Protein AF-A0A7S0VQS4-F1 (afdb_monomer_lite)

Radius of gyration: 48.94 Å; chains: 1; bounding box: 102×53×139 Å

Organism: NCBI:txid51329

Structure (mmCIF, N/CA/C/O backbone):
data_AF-A0A7S0VQS4-F1
#
_entry.id   AF-A0A7S0VQS4-F1
#
loop_
_atom_site.group_PDB
_atom_site.id
_atom_site.type_symbol
_atom_site.label_atom_id
_atom_site.label_alt_id
_atom_site.label_comp_id
_atom_site.label_asym_id
_atom_site.label_entity_id
_atom_site.label_seq_id
_atom_site.pdbx_PDB_ins_code
_atom_site.Cartn_x
_atom_site.Cartn_y
_atom_site.Cartn_z
_atom_site.occupancy
_atom_site.B_iso_or_equiv
_atom_site.auth_seq_id
_atom_site.auth_comp_id
_atom_site.auth_asym_id
_atom_site.auth_atom_id
_atom_site.pdbx_PDB_model_num
ATOM 1 N N . ASN A 1 1 ? -24.435 18.574 -26.716 1.00 46.47 1 ASN A N 1
ATOM 2 C CA . ASN A 1 1 ? -23.566 19.610 -27.320 1.00 46.47 1 ASN A CA 1
ATOM 3 C C . ASN A 1 1 ? -22.459 18.895 -28.082 1.00 46.47 1 ASN A C 1
ATOM 5 O O . ASN A 1 1 ? -21.472 18.544 -27.463 1.00 46.47 1 ASN A O 1
ATOM 9 N N . ASN A 1 2 ? -22.667 18.355 -29.286 1.00 34.28 2 ASN A N 1
ATOM 10 C CA . ASN A 1 2 ? -22.982 18.979 -30.584 1.00 34.28 2 ASN A CA 1
ATOM 11 C C . ASN A 1 2 ? -22.012 20.095 -31.019 1.00 34.28 2 ASN A C 1
ATOM 13 O O . ASN A 1 2 ? -22.132 21.202 -30.506 1.00 34.28 2 ASN A O 1
ATOM 17 N N . ASN A 1 3 ? -21.202 19.752 -32.042 1.00 38.78 3 ASN A N 1
ATOM 18 C CA . ASN A 1 3 ? -20.800 20.544 -33.226 1.00 38.78 3 ASN A CA 1
ATOM 19 C C . ASN A 1 3 ? -19.882 21.772 -33.009 1.00 38.78 3 ASN A C 1
ATOM 21 O O . ASN A 1 3 ? -19.999 22.461 -32.012 1.00 38.78 3 ASN A O 1
ATOM 25 N N . ASN A 1 4 ? -18.976 22.184 -33.906 1.00 39.62 4 ASN A N 1
ATOM 26 C CA . ASN A 1 4 ? -18.495 21.700 -35.204 1.00 39.62 4 ASN A CA 1
ATOM 27 C C . ASN A 1 4 ? -17.203 22.472 -35.559 1.00 39.62 4 ASN A C 1
ATOM 29 O O . ASN A 1 4 ? -17.074 23.636 -35.195 1.00 39.62 4 ASN A O 1
ATOM 33 N N . ILE A 1 5 ? -16.321 21.810 -36.311 1.00 43.97 5 ILE A N 1
ATOM 34 C CA . ILE A 1 5 ? -15.554 22.251 -37.499 1.00 43.97 5 ILE A CA 1
ATOM 35 C C . ILE A 1 5 ? -15.348 23.761 -37.745 1.00 43.97 5 ILE A C 1
ATOM 37 O O . ILE A 1 5 ? -16.315 24.487 -37.948 1.00 43.97 5 ILE A O 1
ATOM 41 N N . SER A 1 6 ? -14.085 24.129 -38.013 1.00 35.66 6 SER A N 1
ATOM 42 C CA . SER A 1 6 ? -13.733 25.054 -39.105 1.00 35.66 6 SER A CA 1
ATOM 43 C C . SER A 1 6 ? -12.455 24.599 -39.812 1.00 35.66 6 SER A C 1
ATOM 45 O O . SER A 1 6 ? -11.361 24.629 -39.255 1.00 35.66 6 SER A O 1
ATOM 47 N N . ASN A 1 7 ? -12.651 24.164 -41.054 1.00 38.56 7 ASN A N 1
ATOM 48 C CA . ASN A 1 7 ? -11.664 23.873 -42.082 1.00 38.56 7 ASN A CA 1
ATOM 49 C C . ASN A 1 7 ? -11.603 25.086 -43.030 1.00 38.56 7 ASN A C 1
ATOM 51 O O . ASN A 1 7 ? -12.647 25.560 -43.473 1.00 38.56 7 ASN A O 1
ATOM 55 N N . SER A 1 8 ? -10.406 25.551 -43.371 1.00 41.50 8 SER A N 1
ATOM 56 C CA . SER A 1 8 ? -10.118 26.413 -44.528 1.00 41.50 8 SER A CA 1
ATOM 57 C C . SER A 1 8 ? -8.653 26.143 -44.890 1.00 41.50 8 SER A C 1
ATOM 59 O O . SER A 1 8 ? -7.779 26.375 -44.064 1.00 41.50 8 SER A O 1
ATOM 61 N N . GLY A 1 9 ? -8.290 25.544 -46.022 1.00 36.66 9 GLY A N 1
ATOM 62 C CA . GLY A 1 9 ? -8.780 25.828 -47.365 1.00 36.66 9 GLY A CA 1
ATOM 63 C C . GLY A 1 9 ? -7.881 26.900 -47.982 1.00 36.66 9 GLY A C 1
ATOM 64 O O . GLY A 1 9 ? -8.143 28.082 -47.810 1.00 36.66 9 GLY A O 1
ATOM 65 N N . GLY A 1 10 ? -6.814 26.485 -48.672 1.00 33.84 10 GLY A N 1
ATOM 66 C CA . GLY A 1 10 ? -5.884 27.384 -49.357 1.00 33.84 10 GLY A CA 1
ATOM 67 C C . GLY A 1 10 ? -5.046 26.645 -50.398 1.00 33.84 10 GLY A C 1
ATOM 68 O O . GLY A 1 10 ? -4.011 26.072 -50.083 1.00 33.84 10 GLY A O 1
ATOM 69 N N . HIS A 1 11 ? -5.552 26.619 -51.630 1.00 39.06 11 HIS A N 1
ATOM 70 C CA . HIS A 1 11 ? -4.859 26.198 -52.848 1.00 39.06 11 HIS A CA 1
ATOM 71 C C . HIS A 1 11 ? -3.725 27.158 -53.237 1.00 39.06 11 HIS A C 1
ATOM 73 O O . HIS A 1 11 ? -3.855 28.367 -53.062 1.00 39.06 11 HIS A O 1
ATOM 79 N N . GLY A 1 12 ? -2.728 26.619 -53.947 1.00 32.47 12 GLY A N 1
ATOM 80 C CA . GLY A 1 12 ? -2.042 27.335 -55.027 1.00 32.47 12 GLY A CA 1
ATOM 81 C C . GLY A 1 12 ? -0.523 27.409 -54.890 1.00 32.47 12 GLY A C 1
ATOM 82 O O . GLY A 1 12 ? -0.017 27.982 -53.935 1.00 32.47 12 GLY A O 1
ATOM 83 N N . GLY A 1 13 ? 0.203 26.894 -55.887 1.00 33.53 13 GLY A N 1
ATOM 84 C CA . GLY A 1 13 ? 1.608 27.263 -56.085 1.00 33.53 13 GLY A CA 1
ATOM 85 C C . GLY A 1 13 ? 2.477 26.189 -56.723 1.00 33.53 13 GLY A C 1
ATOM 86 O O . GLY A 1 13 ? 3.286 25.562 -56.053 1.00 33.53 13 GLY A O 1
ATOM 87 N N . ILE A 1 14 ? 2.317 25.995 -58.028 1.00 40.41 14 ILE A N 1
ATOM 88 C CA . ILE A 1 14 ? 3.245 25.257 -58.889 1.00 40.41 14 ILE A CA 1
ATOM 89 C C . ILE A 1 14 ? 4.441 26.178 -59.198 1.00 40.41 14 ILE A C 1
ATOM 91 O O . ILE A 1 14 ? 4.238 27.367 -59.424 1.00 40.41 14 ILE A O 1
ATOM 95 N N . SER A 1 15 ? 5.629 25.580 -59.352 1.00 37.84 15 SER A N 1
ATOM 96 C CA . SER A 1 15 ? 6.790 26.089 -60.108 1.00 37.84 15 SER A CA 1
ATOM 97 C C . SER A 1 15 ? 7.685 27.137 -59.434 1.00 37.84 15 SER A C 1
ATOM 99 O O . SER A 1 15 ? 7.273 28.258 -59.174 1.00 37.84 15 SER A O 1
ATOM 101 N N . SER A 1 16 ? 8.976 26.820 -59.291 1.00 39.34 16 SER A N 1
ATOM 102 C CA . SER A 1 16 ? 9.981 27.344 -60.231 1.00 39.34 16 SER A CA 1
ATOM 103 C C . SER A 1 16 ? 11.380 26.828 -59.891 1.00 39.34 16 SER A C 1
ATOM 105 O O . SER A 1 16 ? 11.783 26.796 -58.729 1.00 39.34 16 SER A O 1
ATOM 107 N N . ASN A 1 17 ? 12.113 26.450 -60.937 1.00 49.38 17 ASN A N 1
ATOM 108 C CA . ASN A 1 17 ? 13.558 26.259 -60.954 1.00 49.38 17 ASN A CA 1
ATOM 109 C C . ASN A 1 17 ? 14.281 27.400 -60.220 1.00 49.38 17 ASN A C 1
ATOM 111 O O . ASN A 1 17 ? 14.268 28.538 -60.682 1.00 49.38 17 ASN A O 1
ATOM 115 N N . GLY A 1 18 ? 14.955 27.078 -59.119 1.00 37.78 18 GLY A N 1
ATOM 116 C CA . GLY A 1 18 ? 15.850 27.988 -58.412 1.00 37.78 18 GLY A CA 1
ATOM 117 C C . GLY A 1 18 ? 17.233 27.368 -58.325 1.00 37.78 18 GLY A C 1
ATOM 118 O O . GLY A 1 18 ? 17.538 26.668 -57.363 1.00 37.78 18 GLY A O 1
ATOM 119 N N . GLY A 1 19 ? 18.052 27.592 -59.354 1.00 38.41 19 GLY A N 1
ATOM 120 C CA . GLY A 1 19 ? 19.472 27.267 -59.324 1.00 38.41 19 GLY A CA 1
ATOM 121 C C . GLY A 1 19 ? 20.126 27.933 -58.116 1.00 38.41 19 GLY A C 1
ATOM 122 O O . GLY A 1 19 ? 20.061 29.150 -57.952 1.00 38.41 19 GLY A O 1
ATOM 123 N N . ILE A 1 20 ? 20.741 27.129 -57.254 1.00 37.38 20 ILE A N 1
ATOM 124 C CA . ILE A 1 20 ? 21.546 27.638 -56.150 1.00 37.38 20 ILE A CA 1
ATOM 125 C C . ILE A 1 20 ? 22.836 28.188 -56.763 1.00 37.38 20 ILE A C 1
ATOM 127 O O . ILE A 1 20 ? 23.769 27.445 -57.068 1.00 37.38 20 ILE A O 1
ATOM 131 N N . SER A 1 21 ? 22.875 29.505 -56.967 1.00 40.47 21 SER A N 1
ATOM 132 C CA . SER A 1 21 ? 24.103 30.249 -57.240 1.00 40.47 21 SER A CA 1
ATOM 133 C C . SER A 1 21 ? 25.035 30.119 -56.040 1.00 40.47 21 SER A C 1
ATOM 135 O O . SER A 1 21 ? 24.820 30.732 -54.993 1.00 40.47 21 SER A O 1
ATOM 137 N N . ILE A 1 22 ? 26.089 29.319 -56.189 1.00 39.59 22 ILE A N 1
ATOM 138 C CA . ILE A 1 22 ? 27.195 29.270 -55.234 1.00 39.59 22 ILE A CA 1
ATOM 139 C C . ILE A 1 22 ? 27.971 30.584 -55.368 1.00 39.59 22 ILE A C 1
ATOM 141 O O . ILE A 1 22 ? 28.845 30.734 -56.221 1.00 39.59 22 ILE A O 1
ATOM 145 N N . VAL A 1 23 ? 27.643 31.548 -54.511 1.00 37.00 23 VAL A N 1
ATOM 146 C CA . VAL A 1 23 ? 28.462 32.738 -54.272 1.00 37.00 23 VAL A CA 1
ATOM 147 C C . VAL A 1 23 ? 29.719 32.285 -53.526 1.00 37.00 23 VAL A C 1
ATOM 149 O O . VAL A 1 23 ? 29.705 32.126 -52.306 1.00 37.00 23 VAL A O 1
ATOM 152 N N . ARG A 1 24 ? 30.821 32.057 -54.250 1.00 41.78 24 ARG A N 1
ATOM 153 C CA . ARG A 1 24 ? 32.150 31.943 -53.634 1.00 41.78 24 ARG A CA 1
ATOM 154 C C . ARG A 1 24 ? 32.607 33.340 -53.222 1.00 41.78 24 ARG A C 1
ATOM 156 O O . ARG A 1 24 ? 32.943 34.156 -54.075 1.00 41.78 24 ARG A O 1
ATOM 163 N N . ARG A 1 25 ? 32.613 33.619 -51.918 1.00 37.00 25 ARG A N 1
ATOM 164 C CA . ARG A 1 25 ? 33.334 34.767 -51.352 1.00 37.00 25 ARG A CA 1
ATOM 165 C C . ARG A 1 25 ? 34.778 34.343 -51.101 1.00 37.00 25 ARG A C 1
ATOM 167 O O . ARG A 1 25 ? 35.001 33.449 -50.293 1.00 37.00 25 ARG A O 1
ATOM 174 N N . ASN A 1 26 ? 35.729 34.998 -51.761 1.00 41.66 26 ASN A N 1
ATOM 175 C CA . ASN A 1 26 ? 37.139 34.968 -51.377 1.00 41.66 26 ASN A CA 1
ATOM 176 C C . ASN A 1 26 ? 37.489 36.286 -50.671 1.00 41.66 26 ASN A C 1
ATOM 178 O O . ASN A 1 26 ? 37.067 37.360 -51.096 1.00 41.66 26 ASN A O 1
ATOM 182 N N . ASN A 1 27 ? 38.246 36.175 -49.578 1.00 47.50 27 ASN A N 1
ATOM 183 C CA . ASN A 1 27 ? 38.608 37.245 -48.643 1.00 47.50 27 ASN A CA 1
ATOM 184 C C . ASN A 1 27 ? 39.701 38.184 -49.179 1.00 47.50 27 ASN A C 1
ATOM 186 O O . ASN A 1 27 ? 40.736 38.318 -48.545 1.00 47.50 27 ASN A O 1
ATOM 190 N N . ASN A 1 28 ? 39.491 38.822 -50.327 1.00 46.38 28 ASN A N 1
ATOM 191 C CA . ASN A 1 28 ? 40.225 40.027 -50.718 1.00 46.38 28 ASN A CA 1
ATOM 192 C C . ASN A 1 28 ? 39.347 40.792 -51.708 1.00 46.38 28 ASN A C 1
ATOM 194 O O . ASN A 1 28 ? 39.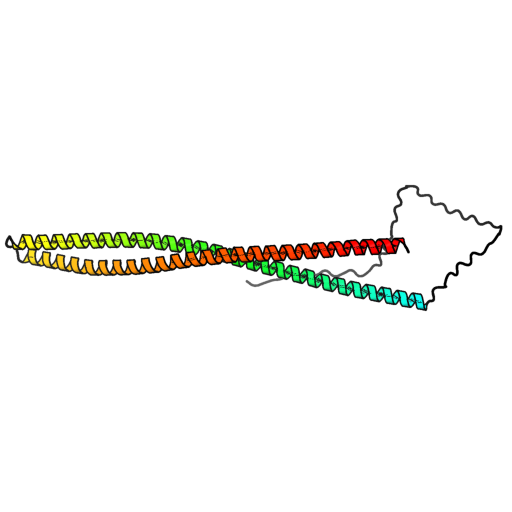156 40.365 -52.845 1.00 46.38 28 ASN A O 1
ATOM 198 N N . GLY A 1 29 ? 38.731 41.869 -51.224 1.00 49.75 29 GLY A N 1
ATOM 199 C CA . GLY A 1 29 ? 37.890 42.736 -52.031 1.00 49.75 29 GLY A CA 1
ATOM 200 C C . GLY A 1 29 ? 38.722 43.459 -53.078 1.00 49.75 29 GLY A C 1
ATOM 201 O O . GLY A 1 29 ? 39.445 44.379 -52.735 1.00 49.75 29 GLY A O 1
ATOM 202 N N . ASP A 1 30 ? 38.580 43.037 -54.330 1.00 39.28 30 ASP A N 1
ATOM 203 C CA . ASP A 1 30 ? 38.737 43.883 -55.508 1.00 39.28 30 ASP A CA 1
ATOM 204 C C . ASP A 1 30 ? 37.950 43.261 -56.665 1.00 39.28 30 ASP A C 1
ATOM 206 O O . ASP A 1 30 ? 38.204 42.139 -57.107 1.00 39.28 30 ASP A O 1
ATOM 210 N N . ILE A 1 31 ? 36.941 43.994 -57.139 1.00 47.16 31 ILE A N 1
ATOM 211 C CA . ILE A 1 31 ? 36.198 43.669 -58.355 1.00 47.16 31 ILE A CA 1
ATOM 212 C C . ILE A 1 31 ? 36.980 44.296 -59.504 1.00 47.16 31 ILE A C 1
ATOM 214 O O . ILE A 1 31 ? 36.864 45.494 -59.752 1.00 47.16 31 ILE A O 1
ATOM 218 N N . THR A 1 32 ? 37.761 43.494 -60.225 1.00 41.16 32 THR A N 1
ATOM 219 C CA . THR A 1 32 ? 38.315 43.909 -61.517 1.00 41.16 32 THR A CA 1
ATOM 220 C C . THR A 1 32 ? 37.704 43.070 -62.629 1.00 41.16 32 THR A C 1
ATOM 222 O O . THR A 1 32 ? 37.975 41.887 -62.817 1.00 41.16 32 THR A O 1
ATOM 225 N N . ASN A 1 33 ? 36.804 43.723 -63.358 1.00 46.59 33 ASN A N 1
ATOM 226 C CA . ASN A 1 33 ? 36.246 43.263 -64.615 1.00 46.59 33 ASN A CA 1
ATOM 227 C C . ASN A 1 33 ? 37.305 43.520 -65.701 1.00 46.59 33 ASN A C 1
ATOM 229 O O . ASN A 1 33 ? 37.381 44.613 -66.256 1.00 46.59 33 ASN A O 1
ATOM 233 N N . GLY A 1 34 ? 38.192 42.549 -65.916 1.00 36.97 34 GLY A N 1
ATOM 234 C CA . GLY A 1 34 ? 39.319 42.645 -66.844 1.00 36.97 34 GLY A CA 1
ATOM 235 C C . GLY A 1 34 ? 39.191 41.645 -67.985 1.00 36.97 34 GLY A C 1
ATOM 236 O O . GLY A 1 34 ? 39.792 40.577 -67.949 1.00 36.97 34 GLY A O 1
ATOM 237 N N . ASN A 1 35 ? 38.410 41.999 -69.004 1.00 47.94 35 ASN A N 1
ATOM 238 C CA . ASN A 1 35 ? 38.429 41.331 -70.300 1.00 47.94 35 ASN A CA 1
ATOM 239 C C . ASN A 1 35 ? 39.739 41.700 -71.020 1.00 47.94 35 ASN A C 1
ATOM 241 O O . ASN A 1 35 ? 39.836 42.773 -71.611 1.00 47.94 35 ASN A O 1
ATOM 245 N N . ALA A 1 36 ? 40.753 40.837 -70.942 1.00 42.25 36 ALA A N 1
ATOM 246 C CA . ALA A 1 36 ? 41.995 40.970 -71.699 1.00 42.25 36 ALA A CA 1
ATOM 247 C C . ALA A 1 36 ? 42.245 39.691 -72.504 1.00 42.25 36 ALA A C 1
ATOM 249 O O . ALA A 1 36 ? 42.865 38.731 -72.054 1.00 42.25 36 ALA A O 1
ATOM 250 N N . ASN A 1 37 ? 41.716 39.710 -73.724 1.00 47.72 37 ASN A N 1
ATOM 251 C CA . ASN A 1 37 ? 42.095 38.833 -74.816 1.00 47.72 37 ASN A CA 1
ATOM 252 C C . ASN A 1 37 ? 43.509 39.224 -75.282 1.00 47.72 37 ASN A C 1
ATOM 254 O O . ASN A 1 37 ? 43.688 40.292 -75.865 1.00 47.72 37 ASN A O 1
ATOM 258 N N . ALA A 1 38 ? 44.506 38.379 -75.017 1.00 39.88 38 ALA A N 1
ATOM 259 C CA . ALA A 1 38 ? 45.857 38.519 -75.551 1.00 39.88 38 ALA A CA 1
ATOM 260 C C . ALA A 1 38 ? 46.318 37.172 -76.120 1.00 39.88 38 ALA A C 1
ATOM 262 O O . ALA A 1 38 ? 46.828 36.296 -75.427 1.00 39.88 38 ALA A O 1
ATOM 263 N N . ASN A 1 39 ? 46.087 37.032 -77.419 1.00 46.78 39 ASN A N 1
ATOM 264 C CA . ASN A 1 39 ? 46.635 36.009 -78.290 1.00 46.78 39 ASN A CA 1
ATOM 265 C C . ASN A 1 39 ? 48.000 36.494 -78.818 1.00 46.78 39 ASN A C 1
ATOM 267 O O . ASN A 1 39 ? 48.013 37.510 -79.510 1.00 46.78 39 ASN A O 1
ATOM 271 N N . ASN A 1 40 ? 49.115 35.804 -78.520 1.00 42.69 40 ASN A N 1
ATOM 272 C CA . ASN A 1 40 ? 50.145 35.474 -79.526 1.00 42.69 40 ASN A CA 1
ATOM 273 C C . ASN A 1 40 ? 51.309 34.591 -79.006 1.00 42.69 40 ASN A C 1
ATOM 275 O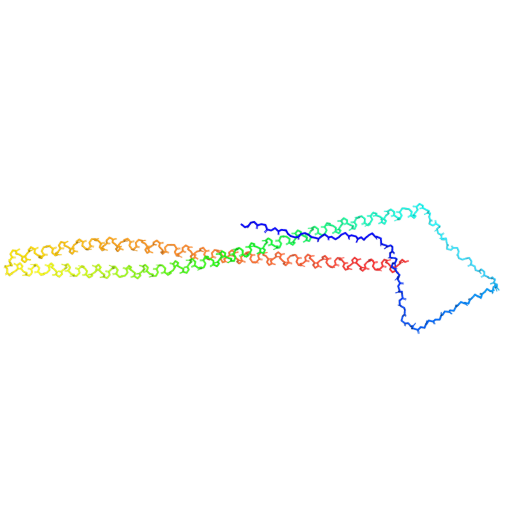 O . ASN A 1 40 ? 52.136 35.029 -78.215 1.00 42.69 40 ASN A O 1
ATOM 279 N N . ASN A 1 41 ? 51.362 33.379 -79.568 1.00 38.59 41 ASN A N 1
ATOM 280 C CA . ASN A 1 41 ? 52.474 32.694 -80.254 1.00 38.59 41 ASN A CA 1
ATOM 281 C C . ASN A 1 41 ? 53.880 32.443 -79.641 1.00 38.59 41 ASN A C 1
ATOM 283 O O . ASN A 1 41 ? 54.679 33.350 -79.447 1.00 38.59 41 ASN A O 1
ATOM 287 N N . ASN A 1 42 ? 54.202 31.134 -79.654 1.00 44.50 42 ASN A N 1
ATOM 288 C CA . ASN A 1 42 ? 55.416 30.440 -80.138 1.00 44.50 42 ASN A CA 1
ATOM 289 C C . ASN A 1 42 ? 56.780 30.613 -79.438 1.00 44.50 42 ASN A C 1
ATOM 291 O O . ASN A 1 42 ? 57.479 31.591 -79.674 1.00 44.50 42 ASN A O 1
ATOM 295 N N . ASN A 1 43 ? 57.273 29.533 -78.805 1.00 38.12 43 ASN A N 1
ATOM 296 C CA . ASN A 1 43 ? 58.303 28.656 -79.407 1.00 38.12 43 ASN A CA 1
ATOM 297 C C . ASN A 1 43 ? 58.413 27.299 -78.647 1.00 38.12 43 ASN A C 1
ATOM 299 O O . ASN A 1 43 ? 58.141 27.271 -77.446 1.00 38.12 43 ASN A O 1
ATOM 303 N N . PRO A 1 44 ? 58.798 26.184 -79.308 1.00 50.47 44 PRO A N 1
ATOM 304 C CA . PRO A 1 44 ? 58.707 24.821 -78.799 1.00 50.47 44 PRO A CA 1
ATOM 305 C C . PRO A 1 44 ? 60.054 24.277 -78.305 1.00 50.47 44 PRO A C 1
ATOM 307 O O . PRO A 1 44 ? 61.061 24.412 -78.990 1.00 50.47 44 PRO A O 1
ATOM 310 N N . THR A 1 45 ? 60.045 23.534 -77.199 1.00 39.88 45 THR A N 1
ATOM 311 C CA . THR A 1 45 ? 61.003 22.447 -76.941 1.00 39.88 45 THR A CA 1
ATOM 312 C C . THR A 1 45 ? 60.404 21.438 -75.958 1.00 39.88 45 THR A C 1
ATOM 314 O O . THR A 1 45 ? 60.052 21.739 -74.823 1.00 39.88 45 THR A O 1
ATOM 317 N N . ASN A 1 46 ? 60.269 20.220 -76.474 1.00 42.09 46 ASN A N 1
ATOM 318 C CA . ASN A 1 46 ? 59.911 18.949 -75.837 1.00 42.09 46 ASN A CA 1
ATOM 319 C C . ASN A 1 46 ? 60.892 18.607 -74.671 1.00 42.09 46 ASN A C 1
ATOM 321 O O . ASN A 1 46 ? 62.020 19.102 -74.713 1.00 42.09 46 ASN A O 1
ATOM 325 N N . PRO A 1 47 ? 60.553 17.750 -73.677 1.00 44.53 47 PRO A N 1
ATOM 326 C CA . PRO A 1 47 ? 60.250 16.344 -73.946 1.00 44.53 47 PRO A CA 1
ATOM 327 C C . PRO A 1 47 ? 59.034 15.784 -73.187 1.00 44.53 47 PRO A C 1
ATOM 329 O O . PRO A 1 47 ? 58.941 15.841 -71.965 1.00 44.53 47 PRO A O 1
ATOM 332 N N . THR A 1 48 ? 58.130 15.165 -73.944 1.00 44.28 48 THR A N 1
ATOM 333 C CA . THR A 1 48 ? 57.585 13.819 -73.711 1.00 44.28 48 THR A CA 1
ATOM 334 C C . THR A 1 48 ? 57.948 13.190 -72.360 1.00 44.28 48 THR A C 1
ATOM 336 O O . THR A 1 48 ? 58.858 12.367 -72.272 1.00 44.28 48 THR A O 1
ATOM 339 N N . SER A 1 49 ? 57.167 13.492 -71.325 1.00 42.44 49 SER A N 1
ATOM 340 C CA . SER A 1 49 ? 56.789 12.479 -70.346 1.00 42.44 49 SER A CA 1
ATOM 341 C C . SER A 1 49 ? 55.418 11.966 -70.773 1.00 42.44 49 SER A C 1
ATOM 343 O O . SER A 1 49 ? 54.377 12.589 -70.566 1.00 42.44 49 SER A O 1
ATOM 345 N N . SER A 1 50 ? 55.414 10.836 -71.477 1.00 42.59 50 SER A N 1
ATOM 346 C CA . SER A 1 50 ? 54.200 10.069 -71.723 1.00 42.59 50 SER A CA 1
ATOM 347 C C . SER A 1 50 ? 53.730 9.496 -70.387 1.00 42.59 50 SER A C 1
ATOM 349 O O . SER A 1 50 ? 53.949 8.328 -70.075 1.00 42.59 50 SER A O 1
ATOM 351 N N . VAL A 1 51 ? 53.100 10.336 -69.568 1.00 42.78 51 VAL A N 1
ATOM 352 C CA . VAL A 1 51 ? 52.138 9.850 -68.590 1.00 42.78 51 VAL A CA 1
ATOM 353 C C . VAL A 1 51 ? 51.012 9.290 -69.438 1.00 42.78 51 VAL A C 1
ATOM 355 O O . VAL A 1 51 ? 50.256 10.051 -70.045 1.00 42.78 51 VAL A O 1
ATOM 358 N N . SER A 1 52 ? 50.959 7.966 -69.555 1.00 41.59 52 SER A N 1
ATOM 359 C CA . SER A 1 52 ? 49.815 7.249 -70.102 1.00 41.59 52 SER A CA 1
ATOM 360 C C . SER A 1 52 ? 48.578 7.674 -69.314 1.00 41.59 52 SER A C 1
ATOM 362 O O . SER A 1 52 ? 48.252 7.093 -68.283 1.00 41.59 52 SER A O 1
ATOM 364 N N . ARG A 1 53 ? 47.904 8.738 -69.757 1.00 47.44 53 ARG A N 1
ATOM 365 C CA . ARG A 1 53 ? 46.554 9.057 -69.311 1.00 47.44 53 ARG A CA 1
ATOM 366 C C . ARG A 1 53 ? 45.688 7.959 -69.904 1.00 47.44 53 ARG A C 1
ATOM 368 O O . ARG A 1 53 ? 45.311 8.055 -71.069 1.00 47.44 53 ARG A O 1
ATOM 375 N N . SER A 1 54 ? 45.461 6.891 -69.137 1.00 55.84 54 SER A N 1
ATOM 376 C CA . SER A 1 54 ? 44.432 5.904 -69.459 1.00 55.84 54 SER A CA 1
ATOM 377 C C . SER A 1 54 ? 43.166 6.677 -69.795 1.00 55.84 54 SER A C 1
ATOM 379 O O . SER A 1 54 ? 42.638 7.404 -68.952 1.00 55.84 54 SER A O 1
ATOM 381 N N . ALA A 1 55 ? 42.739 6.597 -71.052 1.00 61.94 55 ALA A N 1
ATOM 382 C CA . ALA A 1 55 ? 41.474 7.161 -71.472 1.00 61.94 55 ALA A CA 1
ATOM 383 C C . ALA A 1 55 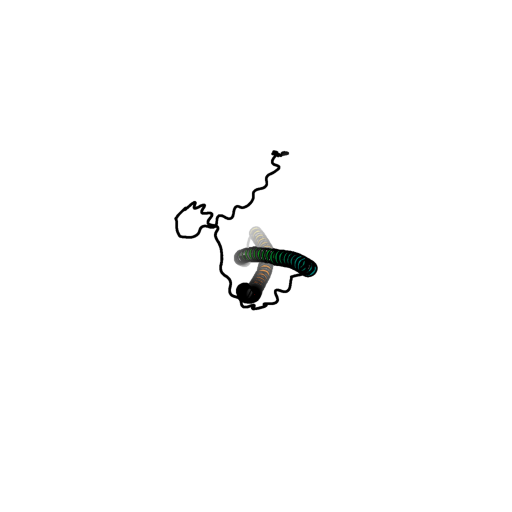? 40.390 6.373 -70.738 1.00 61.94 55 ALA A C 1
ATOM 385 O O . ALA A 1 55 ? 40.156 5.212 -71.066 1.00 61.94 55 ALA A O 1
ATOM 386 N N . VAL A 1 56 ? 39.794 6.988 -69.713 1.00 61.47 56 VAL A N 1
ATOM 387 C CA . VAL A 1 56 ? 38.680 6.392 -68.976 1.00 61.47 56 VAL A CA 1
ATOM 388 C C . VAL A 1 56 ? 37.595 6.063 -69.990 1.00 61.47 56 VAL A C 1
ATOM 390 O O . VAL A 1 56 ? 37.118 6.938 -70.719 1.00 61.47 56 VAL A O 1
ATOM 393 N N . THR A 1 57 ? 37.250 4.789 -70.088 1.00 79.56 57 THR A N 1
ATOM 394 C CA . THR A 1 57 ? 36.266 4.333 -71.065 1.00 79.56 57 THR A CA 1
ATOM 395 C C . THR A 1 57 ? 34.863 4.730 -70.607 1.00 79.56 57 THR A C 1
ATOM 397 O O . THR A 1 57 ? 34.575 4.836 -69.415 1.00 79.56 57 THR A O 1
ATOM 400 N N . VAL A 1 58 ? 33.937 4.920 -71.550 1.00 80.12 58 VAL A N 1
ATOM 401 C CA . VAL A 1 58 ? 32.517 5.169 -71.224 1.00 80.12 58 VAL A CA 1
ATOM 402 C C . VAL A 1 58 ? 31.944 4.038 -70.353 1.00 80.12 58 VAL A C 1
ATOM 404 O O . VAL A 1 58 ? 31.099 4.282 -69.496 1.00 80.12 58 VAL A O 1
ATOM 407 N N . ALA A 1 59 ? 32.450 2.811 -70.515 1.00 78.50 59 ALA A N 1
ATOM 408 C CA . ALA A 1 59 ? 32.096 1.671 -69.676 1.00 78.50 59 ALA A CA 1
ATOM 409 C C . ALA A 1 59 ? 32.547 1.843 -68.212 1.00 78.50 59 ALA A C 1
ATOM 411 O O . ALA A 1 59 ? 31.767 1.565 -67.305 1.00 78.50 59 ALA A O 1
ATOM 412 N N . GLU A 1 60 ? 33.758 2.354 -67.969 1.00 81.06 60 GLU A N 1
ATOM 413 C CA . GLU A 1 60 ? 34.256 2.653 -66.616 1.00 81.06 60 GLU A CA 1
ATOM 414 C C . GLU A 1 60 ? 33.461 3.787 -65.953 1.00 81.06 60 GLU A C 1
ATOM 416 O O . GLU A 1 60 ? 33.116 3.685 -64.777 1.00 81.06 60 GLU A O 1
ATOM 421 N N . LEU A 1 61 ? 33.091 4.832 -66.706 1.00 78.75 61 LEU A N 1
ATOM 422 C CA . LEU A 1 61 ? 32.225 5.906 -66.200 1.00 78.75 61 LEU A CA 1
ATOM 423 C C . LEU A 1 61 ? 30.827 5.396 -65.824 1.00 78.75 61 LEU A C 1
ATOM 425 O O . LEU A 1 61 ? 30.307 5.765 -64.770 1.00 78.75 61 LEU A O 1
ATOM 429 N N . ASN A 1 62 ? 30.237 4.521 -66.640 1.00 84.56 62 ASN A N 1
ATOM 430 C CA . ASN A 1 62 ? 28.936 3.918 -66.344 1.00 84.56 62 ASN A CA 1
ATOM 431 C C . ASN A 1 62 ? 29.003 2.996 -65.114 1.00 84.56 62 ASN A C 1
ATOM 433 O O . ASN A 1 62 ? 28.139 3.084 -64.244 1.00 84.56 62 ASN A O 1
ATOM 437 N N . ALA A 1 63 ? 30.056 2.182 -64.985 1.00 84.81 63 ALA A N 1
ATOM 438 C CA . ALA A 1 63 ? 30.260 1.323 -63.818 1.00 84.81 63 ALA A CA 1
ATOM 439 C C . ALA A 1 63 ? 30.447 2.133 -62.520 1.00 84.81 63 ALA A C 1
ATOM 441 O O . ALA A 1 63 ? 29.885 1.788 -61.479 1.00 84.81 63 ALA A O 1
ATOM 442 N N . LEU A 1 64 ? 31.185 3.248 -62.579 1.00 82.38 64 LEU A N 1
ATOM 443 C CA . LEU A 1 64 ? 31.331 4.172 -61.451 1.00 82.38 64 LEU A CA 1
ATOM 444 C C . LEU A 1 64 ? 30.004 4.854 -61.096 1.00 82.38 64 LEU A C 1
ATOM 446 O O . LEU A 1 64 ? 29.678 4.985 -59.916 1.00 82.38 64 LEU A O 1
ATOM 450 N N . GLN A 1 65 ? 29.209 5.248 -62.092 1.00 88.12 65 GLN A N 1
ATOM 451 C CA . GLN A 1 65 ? 27.892 5.843 -61.865 1.00 88.12 65 GLN A CA 1
ATOM 452 C C . GLN A 1 65 ? 26.918 4.851 -61.210 1.00 88.12 65 GLN A C 1
ATOM 454 O O . GLN A 1 65 ? 26.179 5.228 -60.296 1.00 88.12 65 GLN A O 1
ATOM 459 N N . GLU A 1 66 ? 26.941 3.581 -61.621 1.00 90.19 66 GLU A N 1
ATOM 460 C CA . GLU A 1 66 ? 26.179 2.510 -60.971 1.00 90.19 66 GLU A CA 1
ATOM 461 C C . GLU A 1 66 ? 26.646 2.266 -59.532 1.00 90.19 66 GLU A C 1
ATOM 463 O O . GLU A 1 66 ? 25.813 2.156 -58.632 1.00 90.19 66 GLU A O 1
ATOM 468 N N . ALA A 1 67 ? 27.959 2.247 -59.280 1.00 87.94 67 ALA A N 1
ATOM 469 C CA . ALA A 1 67 ? 28.510 2.105 -57.932 1.00 87.94 67 ALA A CA 1
ATOM 470 C C . ALA A 1 67 ? 28.098 3.270 -57.013 1.00 87.94 67 ALA A C 1
ATOM 472 O O . ALA A 1 67 ? 27.708 3.046 -55.867 1.00 87.94 67 ALA A O 1
ATOM 473 N N . ILE A 1 68 ? 28.101 4.507 -57.523 1.00 87.12 68 ILE A N 1
ATOM 474 C CA . ILE A 1 68 ? 27.613 5.688 -56.793 1.00 87.12 68 ILE A CA 1
ATOM 475 C C . ILE A 1 68 ? 26.124 5.548 -56.458 1.00 87.12 68 ILE A C 1
ATOM 477 O O . ILE A 1 68 ? 25.715 5.885 -55.346 1.00 87.12 68 ILE A O 1
ATOM 481 N N . ASN A 1 69 ? 25.310 5.055 -57.393 1.00 90.56 69 ASN A N 1
ATOM 482 C CA . ASN A 1 69 ? 23.880 4.860 -57.158 1.00 90.56 69 ASN A CA 1
ATOM 483 C C . ASN A 1 69 ? 23.629 3.778 -56.096 1.00 90.56 69 ASN A C 1
ATOM 485 O O . ASN A 1 69 ? 22.880 4.036 -55.155 1.00 90.56 69 ASN A O 1
ATOM 489 N N . ARG A 1 70 ? 24.337 2.641 -56.159 1.00 90.69 70 ARG A N 1
ATOM 490 C CA . ARG A 1 70 ? 24.268 1.590 -55.124 1.00 90.69 70 ARG A CA 1
ATOM 491 C C . ARG A 1 70 ? 24.671 2.115 -53.747 1.00 90.69 70 ARG A C 1
ATOM 493 O O . ARG A 1 70 ? 23.940 1.926 -52.783 1.00 90.69 70 ARG A O 1
ATOM 500 N N . LEU A 1 71 ? 25.773 2.864 -53.655 1.00 87.50 71 LEU A N 1
ATOM 501 C CA . LEU A 1 71 ? 26.214 3.470 -52.392 1.00 87.50 71 LEU A CA 1
ATOM 502 C C . LEU A 1 71 ? 25.201 4.483 -51.835 1.00 87.50 71 LEU A C 1
ATOM 504 O O . LEU A 1 71 ? 25.044 4.602 -50.618 1.00 87.50 71 LEU A O 1
ATOM 508 N N . ARG A 1 72 ? 24.499 5.227 -52.700 1.00 90.56 72 ARG A N 1
ATOM 509 C CA . ARG A 1 72 ? 23.421 6.137 -52.279 1.00 90.56 72 ARG A CA 1
ATOM 510 C C . ARG A 1 72 ? 22.221 5.373 -51.725 1.00 90.56 72 ARG A C 1
ATOM 512 O O . ARG A 1 72 ? 21.689 5.783 -50.695 1.00 90.56 72 ARG A O 1
ATOM 519 N N . GLU A 1 73 ? 21.827 4.278 -52.367 1.00 92.19 73 GLU A N 1
ATOM 520 C CA . GLU A 1 73 ? 20.737 3.408 -51.910 1.00 92.19 73 GLU A CA 1
ATOM 521 C C . GLU A 1 73 ? 21.077 2.730 -50.579 1.00 92.19 73 GLU A C 1
ATOM 523 O O . GLU A 1 73 ? 20.308 2.833 -49.623 1.00 92.19 73 GLU A O 1
ATOM 528 N N . GLU A 1 74 ? 22.267 2.136 -50.461 1.00 88.44 74 GLU A N 1
ATOM 529 C CA . GLU A 1 74 ? 22.756 1.544 -49.210 1.00 88.44 74 GLU A CA 1
ATOM 530 C C . GLU A 1 74 ? 22.780 2.572 -48.072 1.00 88.44 74 GLU A C 1
ATOM 532 O O . GLU A 1 74 ? 22.352 2.288 -46.950 1.00 88.44 74 GLU A O 1
ATOM 537 N N . ARG A 1 75 ? 23.215 3.806 -48.359 1.00 85.62 75 ARG A N 1
ATOM 538 C CA . ARG A 1 75 ? 23.206 4.898 -47.378 1.00 85.62 75 ARG A CA 1
ATOM 539 C C . ARG A 1 75 ? 21.789 5.298 -46.968 1.00 85.62 75 ARG A C 1
ATOM 541 O O . ARG A 1 75 ? 21.578 5.596 -45.792 1.00 85.62 75 ARG A O 1
ATOM 548 N N . ALA A 1 76 ? 20.834 5.314 -47.896 1.00 88.19 76 ALA A N 1
ATOM 549 C CA . ALA A 1 76 ? 19.436 5.617 -47.597 1.00 88.19 76 ALA A CA 1
ATOM 550 C C . ALA A 1 76 ? 18.809 4.536 -46.702 1.00 88.19 76 ALA A C 1
ATOM 552 O O . ALA A 1 76 ? 18.195 4.867 -45.687 1.00 88.19 76 ALA A O 1
ATOM 553 N N . ILE A 1 77 ? 19.052 3.257 -47.010 1.00 89.19 77 ILE A N 1
ATOM 554 C CA . ILE A 1 77 ? 18.592 2.118 -46.202 1.00 89.19 77 ILE A CA 1
ATOM 555 C C . ILE A 1 77 ? 19.209 2.174 -44.800 1.00 89.19 77 ILE A C 1
ATOM 557 O O . ILE A 1 77 ? 18.496 2.062 -43.803 1.00 89.19 77 ILE A O 1
ATOM 561 N N . ALA A 1 78 ? 20.518 2.420 -44.695 1.00 82.44 78 ALA A N 1
ATOM 562 C CA . ALA A 1 78 ? 21.198 2.539 -43.407 1.00 82.44 78 ALA A CA 1
ATOM 563 C C . ALA A 1 78 ? 20.689 3.734 -42.579 1.00 82.44 78 ALA A C 1
ATOM 565 O O . ALA A 1 78 ? 20.561 3.631 -41.358 1.00 82.44 78 ALA A O 1
ATOM 566 N N . ALA A 1 79 ? 20.381 4.867 -43.218 1.00 83.38 79 ALA A N 1
ATOM 567 C CA . ALA A 1 79 ? 19.797 6.025 -42.543 1.00 83.38 79 ALA A CA 1
ATOM 568 C C . ALA A 1 79 ? 18.383 5.725 -42.023 1.00 83.38 79 ALA A C 1
ATOM 570 O O . ALA A 1 79 ? 18.072 6.059 -40.879 1.00 83.38 79 ALA A O 1
ATOM 571 N N . GLN A 1 80 ? 17.558 5.042 -42.821 1.00 89.75 80 GLN A N 1
ATOM 572 C CA . GLN A 1 80 ? 16.210 4.638 -42.430 1.00 89.75 80 GLN A CA 1
ATOM 573 C C . GLN A 1 80 ? 16.230 3.618 -41.284 1.00 89.75 80 GLN A C 1
ATOM 575 O O . GLN A 1 80 ? 15.494 3.781 -40.312 1.00 89.75 80 GLN A O 1
ATOM 580 N N . ALA A 1 81 ? 17.107 2.612 -41.346 1.00 84.25 81 ALA A N 1
ATOM 581 C CA . ALA A 1 81 ? 17.273 1.626 -40.279 1.00 84.25 81 ALA A CA 1
ATOM 582 C C . ALA A 1 81 ? 17.659 2.293 -38.947 1.00 84.25 81 ALA A C 1
ATOM 584 O O . ALA A 1 81 ? 17.033 2.034 -37.921 1.00 84.25 81 ALA A O 1
ATOM 585 N N . ARG A 1 82 ? 18.613 3.236 -38.974 1.00 83.19 82 ARG A N 1
ATOM 586 C CA . ARG A 1 82 ? 18.995 4.022 -37.787 1.00 83.19 82 ARG A CA 1
ATOM 587 C C . ARG A 1 82 ? 17.854 4.889 -37.267 1.00 83.19 82 ARG A C 1
ATOM 589 O O . ARG A 1 82 ? 17.698 5.034 -36.059 1.00 83.19 82 ARG A O 1
ATOM 596 N N . GLN A 1 83 ? 17.059 5.487 -38.153 1.00 87.94 83 GLN A N 1
ATOM 597 C CA . GLN A 1 83 ? 15.909 6.290 -37.741 1.00 87.94 83 GLN A CA 1
ATOM 598 C C . GLN A 1 83 ? 14.866 5.435 -37.011 1.00 87.94 83 GLN A C 1
ATOM 600 O O . GLN A 1 83 ? 14.365 5.859 -35.969 1.00 87.94 83 GLN A O 1
ATOM 605 N N . LEU A 1 84 ? 14.582 4.233 -37.521 1.00 88.12 84 LEU A N 1
ATOM 606 C CA . LEU A 1 84 ? 13.676 3.277 -36.879 1.00 88.12 84 LEU A CA 1
ATOM 607 C C . LEU A 1 84 ? 14.213 2.808 -35.524 1.00 88.12 84 LEU A C 1
ATOM 609 O O . LEU A 1 84 ? 13.457 2.749 -34.558 1.00 88.12 84 LEU A O 1
ATOM 613 N N . GLU A 1 85 ? 15.514 2.541 -35.423 1.00 84.00 85 GLU A N 1
ATOM 614 C CA . GLU A 1 85 ? 16.160 2.157 -34.165 1.00 84.00 85 GLU A CA 1
ATOM 615 C C . GLU A 1 85 ? 16.074 3.275 -33.114 1.00 84.00 85 GLU A C 1
ATOM 617 O O . GLU A 1 85 ? 15.631 3.042 -31.989 1.00 84.00 85 GLU A O 1
ATOM 622 N N . VAL A 1 86 ? 16.397 4.518 -33.489 1.00 81.12 86 VAL A N 1
ATOM 623 C CA . VAL A 1 86 ? 16.269 5.683 -32.597 1.00 81.12 86 VAL A CA 1
ATOM 624 C C . VAL A 1 86 ? 14.816 5.895 -32.171 1.00 81.12 86 VAL A C 1
ATOM 626 O O . VAL A 1 86 ? 14.559 6.221 -31.011 1.00 81.12 86 VAL A O 1
ATOM 629 N N . GLN A 1 87 ? 13.855 5.712 -33.079 1.00 85.00 87 GLN A N 1
ATOM 630 C CA . GLN A 1 87 ? 12.434 5.817 -32.754 1.00 85.00 87 GLN A CA 1
ATOM 631 C C . GLN A 1 87 ? 11.991 4.709 -31.788 1.00 85.00 87 GLN A C 1
ATOM 633 O O . GLN A 1 87 ? 11.279 4.999 -30.827 1.00 85.00 87 GLN A O 1
ATOM 638 N N . GLY A 1 88 ? 12.454 3.474 -31.992 1.00 85.25 88 GLY A N 1
ATOM 639 C CA . GLY A 1 88 ? 12.188 2.350 -31.096 1.00 85.25 88 GLY A CA 1
ATOM 640 C C . GLY A 1 88 ? 12.756 2.577 -29.695 1.00 85.25 88 GLY A C 1
ATOM 641 O O . GLY A 1 88 ? 12.049 2.395 -28.704 1.00 85.25 88 GLY A O 1
ATOM 642 N N . LEU A 1 89 ? 13.999 3.059 -29.600 1.00 78.19 89 LEU A N 1
ATOM 643 C CA . LEU A 1 89 ? 14.619 3.414 -28.320 1.00 78.19 89 LEU A CA 1
ATOM 644 C C . LEU A 1 89 ? 13.866 4.546 -27.608 1.00 78.19 89 LEU A C 1
ATOM 646 O O . LEU A 1 89 ? 13.667 4.469 -26.399 1.00 78.19 89 LEU A O 1
ATOM 650 N N . ARG A 1 90 ? 13.396 5.565 -28.341 1.00 78.69 90 ARG A N 1
ATOM 651 C CA . ARG A 1 90 ? 12.567 6.644 -27.773 1.00 78.69 90 ARG A CA 1
ATOM 652 C C . ARG A 1 90 ? 11.244 6.120 -27.222 1.00 78.69 90 ARG A C 1
ATOM 654 O O . ARG A 1 90 ? 10.942 6.403 -26.070 1.00 78.69 90 ARG A O 1
ATOM 661 N N . SER A 1 91 ? 10.521 5.305 -27.995 1.00 85.69 91 SER A N 1
ATOM 662 C CA . SER A 1 91 ? 9.265 4.686 -27.540 1.00 85.69 91 SER A CA 1
ATOM 663 C C . SER A 1 91 ? 9.479 3.879 -26.262 1.00 85.69 91 SER A C 1
ATOM 665 O O . SER A 1 91 ? 8.731 4.017 -25.300 1.00 85.69 91 SER A O 1
ATOM 667 N N . LYS A 1 92 ? 10.560 3.093 -26.211 1.00 78.69 92 LYS A N 1
ATOM 668 C CA . LYS A 1 92 ? 10.906 2.305 -25.027 1.00 78.69 92 LYS A CA 1
ATOM 669 C C . LYS A 1 92 ? 11.238 3.185 -23.819 1.00 78.69 92 LYS A C 1
ATOM 671 O O . LYS A 1 92 ? 10.837 2.861 -22.707 1.00 78.69 92 LYS A O 1
ATOM 676 N N . CYS A 1 93 ? 11.946 4.298 -24.008 1.00 76.12 93 CYS A N 1
ATOM 677 C CA . CYS A 1 93 ? 12.174 5.266 -22.933 1.00 76.12 93 CYS A CA 1
ATOM 678 C C . CYS A 1 93 ? 10.861 5.873 -22.418 1.00 76.12 93 CYS A C 1
ATOM 680 O O . CYS A 1 93 ? 10.692 5.985 -21.204 1.00 76.12 93 CYS A O 1
ATOM 682 N N . ASP A 1 94 ? 9.935 6.225 -23.312 1.00 82.25 94 ASP A N 1
ATOM 683 C CA . ASP A 1 94 ? 8.634 6.787 -22.939 1.00 82.25 94 ASP A CA 1
ATOM 684 C C . ASP A 1 94 ? 7.793 5.775 -22.142 1.00 82.25 94 ASP A C 1
ATOM 686 O O . ASP A 1 94 ? 7.230 6.124 -21.104 1.00 82.25 94 ASP A O 1
ATOM 690 N N . GLU A 1 95 ? 7.769 4.508 -22.565 1.00 82.56 95 GLU A N 1
ATOM 691 C CA . GLU A 1 95 ? 7.106 3.411 -21.844 1.00 82.56 95 GLU A CA 1
ATOM 692 C C . GLU A 1 95 ? 7.674 3.230 -20.428 1.00 82.56 95 GLU A C 1
ATOM 694 O O . GLU A 1 95 ? 6.924 3.216 -19.449 1.00 82.56 95 GLU A O 1
ATOM 699 N N . LEU A 1 96 ? 9.004 3.167 -20.295 1.00 74.19 96 LEU A N 1
ATOM 700 C CA . LEU A 1 96 ? 9.667 3.019 -18.995 1.00 74.19 96 LEU A CA 1
ATOM 701 C C . LEU A 1 96 ? 9.422 4.226 -18.075 1.00 74.19 96 LEU A C 1
ATOM 703 O O . LEU A 1 96 ? 9.276 4.074 -16.859 1.00 74.19 96 LEU A O 1
ATOM 707 N N . MET A 1 97 ? 9.344 5.434 -18.638 1.00 80.94 97 MET A N 1
ATOM 708 C CA . MET A 1 97 ? 8.994 6.642 -17.888 1.00 80.94 97 MET A CA 1
ATOM 709 C C . MET A 1 97 ? 7.550 6.595 -17.382 1.00 80.94 97 MET A C 1
ATOM 711 O O . MET A 1 97 ? 7.311 6.883 -16.205 1.00 80.94 97 MET A O 1
ATOM 715 N N . GLN A 1 98 ? 6.599 6.166 -18.216 1.00 85.69 98 GLN A N 1
ATOM 716 C CA . GLN A 1 98 ? 5.203 5.986 -17.806 1.00 85.69 98 GLN A CA 1
ATOM 717 C C . GLN A 1 98 ? 5.064 4.932 -16.702 1.00 85.69 98 GLN A C 1
ATOM 719 O O . GLN A 1 98 ? 4.349 5.154 -15.719 1.00 85.69 98 GLN A O 1
ATOM 724 N N . GLU A 1 99 ? 5.778 3.811 -16.815 1.00 79.00 99 GLU A N 1
ATOM 725 C CA . GLU A 1 99 ? 5.784 2.760 -15.796 1.00 79.00 99 GLU A CA 1
ATOM 726 C C . GLU A 1 99 ? 6.346 3.274 -14.461 1.00 79.00 99 GLU A C 1
ATOM 728 O O . GLU A 1 99 ? 5.733 3.088 -13.405 1.00 79.00 99 GLU A O 1
ATOM 733 N N . LYS A 1 100 ? 7.462 4.016 -14.493 1.00 79.81 100 LYS A N 1
ATOM 734 C CA . LYS A 1 100 ? 8.039 4.669 -13.308 1.00 79.81 100 LYS A CA 1
ATOM 735 C C . LYS A 1 100 ? 7.054 5.639 -12.649 1.00 79.81 100 LYS A C 1
ATOM 737 O O . LYS A 1 100 ? 6.937 5.667 -11.417 1.00 79.81 100 LYS A O 1
ATOM 742 N N . GLU A 1 101 ? 6.349 6.450 -13.434 1.00 82.94 101 GLU A N 1
ATOM 743 C CA . GLU A 1 101 ? 5.333 7.374 -12.921 1.00 82.94 101 GLU A CA 1
ATOM 744 C C . GLU A 1 101 ? 4.145 6.636 -12.298 1.00 82.94 101 GLU A C 1
ATOM 746 O O . GLU A 1 101 ? 3.651 7.034 -11.237 1.00 82.94 101 GLU A O 1
ATOM 751 N N . ALA A 1 102 ? 3.683 5.553 -12.926 1.00 79.75 102 ALA A N 1
ATOM 752 C CA . ALA A 1 102 ? 2.620 4.707 -12.395 1.00 79.75 102 ALA A CA 1
ATOM 753 C C . ALA A 1 102 ? 3.036 4.063 -11.062 1.00 79.75 102 ALA A C 1
ATOM 755 O O . ALA A 1 102 ? 2.309 4.170 -10.070 1.00 79.75 102 ALA A O 1
ATOM 756 N N . ALA A 1 103 ? 4.242 3.494 -10.996 1.00 74.25 103 ALA A N 1
ATOM 757 C CA . ALA A 1 103 ? 4.802 2.920 -9.776 1.00 74.25 103 ALA A CA 1
ATOM 758 C C . ALA A 1 103 ? 4.945 3.969 -8.656 1.00 74.25 103 ALA A C 1
ATOM 760 O O . ALA A 1 103 ? 4.619 3.706 -7.496 1.00 74.25 103 ALA A O 1
ATOM 761 N N . THR A 1 104 ? 5.362 5.192 -8.995 1.00 80.00 104 THR A N 1
ATOM 762 C CA . THR A 1 104 ? 5.489 6.301 -8.033 1.00 80.00 104 THR A CA 1
ATOM 763 C C . THR A 1 104 ? 4.130 6.726 -7.468 1.00 80.00 104 THR A C 1
ATOM 765 O O . THR A 1 104 ? 3.990 6.931 -6.255 1.00 80.00 104 THR A O 1
ATOM 768 N N . ARG A 1 105 ? 3.104 6.816 -8.325 1.00 84.56 105 ARG A N 1
ATOM 769 C CA . ARG A 1 105 ? 1.721 7.094 -7.907 1.00 84.56 105 ARG A CA 1
ATOM 770 C C . ARG A 1 105 ? 1.190 6.007 -6.975 1.00 84.56 105 ARG A C 1
ATOM 772 O O . ARG A 1 105 ? 0.674 6.335 -5.906 1.00 84.56 105 ARG A O 1
ATOM 779 N N . ALA A 1 106 ? 1.386 4.737 -7.327 1.00 79.38 106 ALA A N 1
ATOM 780 C CA . ALA A 1 106 ? 0.985 3.609 -6.491 1.00 79.38 106 ALA A CA 1
ATOM 781 C C . ALA A 1 106 ? 1.674 3.640 -5.116 1.00 79.38 106 ALA A C 1
ATOM 783 O O . ALA A 1 106 ? 1.006 3.528 -4.090 1.00 79.38 106 ALA A O 1
ATOM 784 N N . ALA A 1 107 ? 2.989 3.876 -5.070 1.00 74.75 107 ALA A N 1
ATOM 785 C CA . ALA A 1 107 ? 3.736 3.977 -3.815 1.00 74.75 107 ALA A CA 1
ATOM 786 C C . ALA A 1 107 ? 3.212 5.102 -2.905 1.00 74.75 107 ALA A C 1
ATOM 788 O O . ALA A 1 107 ? 3.074 4.914 -1.694 1.00 74.75 107 ALA A O 1
ATOM 789 N N . THR A 1 108 ? 2.863 6.251 -3.490 1.00 83.44 108 THR A N 1
ATOM 790 C CA . THR A 1 108 ? 2.288 7.381 -2.745 1.00 83.44 108 THR A CA 1
ATOM 791 C C . THR A 1 108 ? 0.912 7.028 -2.183 1.00 83.44 108 THR A C 1
ATOM 793 O O . THR A 1 108 ? 0.607 7.380 -1.043 1.00 83.44 108 THR A O 1
ATOM 796 N N . GLN A 1 109 ? 0.091 6.301 -2.946 1.00 83.06 109 GLN A N 1
ATOM 797 C CA . GLN A 1 109 ? -1.211 5.843 -2.470 1.00 83.06 109 GLN A CA 1
ATOM 798 C C . GLN A 1 109 ? -1.070 4.855 -1.305 1.00 83.06 109 GLN A C 1
ATOM 800 O O . GLN A 1 109 ? -1.656 5.085 -0.250 1.00 83.06 109 GLN A O 1
ATOM 805 N N . TYR A 1 110 ? -0.200 3.847 -1.420 1.00 79.12 110 TYR A N 1
ATOM 806 C CA . TYR A 1 110 ? 0.055 2.905 -0.324 1.00 79.12 110 TYR A CA 1
ATOM 807 C C . TYR A 1 110 ? 0.554 3.592 0.953 1.00 79.12 110 TYR A C 1
ATOM 809 O O . TYR A 1 110 ? 0.215 3.177 2.062 1.00 79.12 110 TYR A O 1
ATOM 817 N N . GLN A 1 111 ? 1.338 4.666 0.826 1.00 82.56 111 GLN A N 1
ATOM 818 C CA . GLN A 1 111 ? 1.783 5.447 1.978 1.00 82.56 111 GLN A CA 1
ATOM 819 C C . GLN A 1 111 ? 0.617 6.163 2.681 1.00 82.56 111 GLN A C 1
ATOM 821 O O . GLN A 1 111 ? 0.607 6.243 3.913 1.00 82.56 111 GLN A O 1
ATOM 826 N N . ARG A 1 112 ? -0.370 6.664 1.924 1.00 86.19 112 ARG A N 1
ATOM 827 C CA . ARG A 1 112 ? -1.596 7.252 2.489 1.00 86.19 112 ARG A CA 1
ATOM 828 C C . ARG A 1 112 ? -2.440 6.194 3.185 1.00 86.19 112 ARG A C 1
ATOM 830 O O . ARG A 1 112 ? -2.820 6.409 4.332 1.00 86.19 112 ARG A O 1
ATOM 837 N N . ASP A 1 113 ? -2.649 5.050 2.542 1.00 82.25 113 ASP A N 1
ATOM 838 C CA . ASP A 1 113 ? -3.451 3.955 3.095 1.00 82.25 113 ASP A CA 1
ATOM 839 C C . ASP A 1 113 ? -2.841 3.429 4.404 1.00 82.25 113 ASP A C 1
ATOM 841 O O . ASP A 1 113 ? -3.539 3.231 5.396 1.00 82.25 113 ASP A O 1
ATOM 845 N N . LEU A 1 114 ? -1.510 3.298 4.464 1.00 79.50 114 LEU A N 1
ATOM 846 C CA . LEU A 1 114 ? -0.800 2.936 5.691 1.00 79.50 114 LEU A CA 1
ATOM 847 C C . LEU A 1 114 ? -0.971 3.986 6.797 1.00 79.50 114 LEU A C 1
ATOM 849 O O . LEU A 1 114 ? -1.105 3.628 7.969 1.00 79.50 114 LEU A O 1
ATOM 853 N N . LYS A 1 115 ? -0.924 5.279 6.452 1.00 85.56 115 LYS A N 1
ATOM 854 C CA . LYS A 1 115 ? -1.143 6.358 7.422 1.00 85.56 115 LYS A CA 1
ATOM 855 C C . LYS A 1 115 ? -2.561 6.288 7.987 1.00 85.56 115 LYS A C 1
ATOM 857 O O . LYS A 1 115 ? -2.709 6.382 9.201 1.00 85.56 115 LYS A O 1
ATOM 862 N N . GLN A 1 116 ? -3.557 6.066 7.131 1.00 83.94 116 GLN A N 1
ATOM 863 C CA . GLN A 1 116 ? -4.950 5.927 7.546 1.00 83.94 116 GLN A CA 1
ATOM 864 C C . GLN A 1 116 ? -5.142 4.712 8.460 1.00 83.94 116 GLN A C 1
ATOM 866 O O . GLN A 1 116 ? -5.625 4.863 9.575 1.00 83.94 116 GLN A O 1
ATOM 871 N N . ALA A 1 117 ? -4.645 3.537 8.063 1.00 77.00 117 ALA A N 1
ATOM 872 C CA . ALA A 1 117 ? -4.769 2.317 8.862 1.00 77.00 117 ALA A CA 1
ATOM 873 C C . ALA A 1 117 ? -4.136 2.443 10.263 1.00 77.00 117 ALA A C 1
ATOM 875 O O . ALA A 1 117 ? -4.624 1.861 11.235 1.00 77.00 117 ALA A O 1
ATOM 876 N N . ARG A 1 118 ? -3.043 3.210 10.392 1.00 83.06 118 ARG A N 1
ATOM 877 C CA . ARG A 1 118 ? -2.427 3.511 11.696 1.00 83.06 118 ARG A CA 1
ATOM 878 C C . ARG A 1 118 ? -3.321 4.385 12.568 1.00 83.06 118 ARG A C 1
ATOM 880 O O . ARG A 1 118 ? -3.394 4.134 13.769 1.00 83.06 118 ARG A O 1
ATOM 887 N N . GLU A 1 119 ? -3.974 5.383 11.982 1.00 89.00 119 GLU A N 1
ATOM 888 C CA . GLU A 1 119 ? -4.899 6.247 12.715 1.00 89.00 119 GLU A CA 1
ATOM 889 C C . GLU A 1 119 ? -6.139 5.467 13.159 1.00 89.00 119 GLU A C 1
ATOM 891 O O . GLU A 1 119 ? -6.475 5.490 14.340 1.00 89.00 119 GLU A O 1
ATOM 896 N N . ASP A 1 120 ? -6.726 4.660 12.274 1.00 82.62 120 ASP A N 1
ATOM 897 C CA . ASP A 1 120 ? -7.873 3.805 12.607 1.00 82.62 120 ASP A CA 1
ATOM 898 C C . ASP A 1 120 ? -7.538 2.846 13.763 1.00 82.62 120 ASP A C 1
ATOM 900 O O . ASP A 1 120 ? -8.314 2.678 14.705 1.00 82.62 120 ASP A O 1
ATOM 904 N N . THR A 1 121 ? -6.331 2.266 13.753 1.00 80.31 121 THR A N 1
ATOM 905 C CA . THR A 1 121 ? -5.846 1.409 14.849 1.00 80.31 121 THR A CA 1
ATOM 906 C C . THR A 1 121 ? -5.727 2.183 16.167 1.00 80.31 121 THR A C 1
ATOM 908 O O . THR A 1 121 ? -6.056 1.655 17.234 1.00 80.31 121 THR A O 1
ATOM 911 N N . ARG A 1 122 ? -5.260 3.437 16.122 1.00 86.31 122 ARG A N 1
ATOM 912 C CA . ARG A 1 122 ? -5.127 4.299 17.304 1.00 86.31 122 ARG A CA 1
ATOM 913 C C . ARG A 1 122 ? -6.493 4.643 17.899 1.00 86.31 122 ARG A C 1
ATOM 915 O O . ARG A 1 122 ? -6.655 4.558 19.119 1.00 86.31 122 ARG A O 1
ATOM 922 N N . VAL A 1 123 ? -7.460 4.987 17.049 1.00 86.25 123 VAL A N 1
ATOM 923 C CA . VAL A 1 123 ? -8.848 5.256 17.450 1.00 86.25 123 VAL A CA 1
ATOM 924 C C . VAL A 1 123 ? -9.453 4.013 18.101 1.00 86.25 123 VAL A C 1
ATOM 926 O O . VAL A 1 123 ? -9.832 4.066 19.267 1.00 86.25 123 VAL A O 1
ATOM 929 N N . LEU A 1 124 ? -9.393 2.854 17.437 1.00 81.88 124 LEU A N 1
ATOM 930 C CA . LEU A 1 124 ? -9.925 1.596 17.977 1.00 81.88 124 LEU A CA 1
ATOM 931 C C . LEU A 1 124 ? -9.292 1.185 19.310 1.00 81.88 124 LEU A C 1
ATOM 933 O O . LEU A 1 124 ? -9.969 0.639 20.180 1.00 81.88 124 LEU A O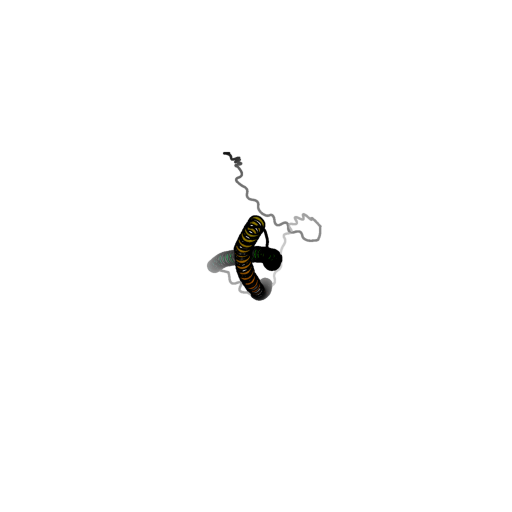 1
ATOM 937 N N . THR A 1 125 ? -7.996 1.443 19.489 1.00 83.81 125 THR A N 1
ATOM 938 C CA . THR A 1 125 ? -7.308 1.176 20.760 1.00 83.81 125 THR A CA 1
ATOM 939 C C . THR A 1 125 ? -7.837 2.078 21.877 1.00 83.81 125 THR A C 1
ATOM 941 O O . THR A 1 125 ? -7.986 1.632 23.017 1.00 83.81 125 THR A O 1
ATOM 944 N N . THR A 1 126 ? -8.143 3.335 21.552 1.00 90.25 126 THR A N 1
ATOM 945 C CA . THR A 1 126 ? -8.715 4.302 22.495 1.00 90.25 126 THR A CA 1
ATOM 946 C C . THR A 1 126 ? -10.130 3.894 22.882 1.00 90.25 126 THR A C 1
ATOM 948 O O . THR A 1 126 ? -10.432 3.822 24.073 1.00 90.25 126 THR A O 1
ATOM 951 N N . ASP A 1 127 ? -10.956 3.532 21.904 1.00 86.00 127 ASP A N 1
ATOM 952 C CA . ASP A 1 127 ? -12.324 3.093 22.160 1.00 86.00 127 ASP A CA 1
ATOM 953 C C . ASP A 1 127 ? -12.354 1.793 22.975 1.00 86.00 127 ASP A C 1
ATOM 955 O O . ASP A 1 127 ? -13.137 1.664 23.912 1.00 86.00 127 ASP A O 1
ATOM 959 N N . LEU A 1 128 ? -11.445 0.848 22.699 1.00 84.50 128 LEU A N 1
ATOM 960 C CA . LEU A 1 128 ? -11.310 -0.372 23.498 1.00 84.50 128 LEU A CA 1
ATOM 961 C C . LEU A 1 128 ? -10.946 -0.067 24.959 1.00 84.50 128 LEU A C 1
ATOM 963 O O . LEU A 1 128 ? -11.418 -0.757 25.865 1.00 84.50 128 LEU A O 1
ATOM 967 N N . ARG A 1 129 ? -10.092 0.936 25.205 1.00 90.12 129 ARG A N 1
ATOM 968 C CA . ARG A 1 129 ? -9.762 1.376 26.569 1.00 90.12 129 ARG A CA 1
ATOM 969 C C . ARG A 1 129 ? -11.008 1.918 27.269 1.00 90.12 129 ARG A C 1
ATOM 971 O O . ARG A 1 129 ? -11.293 1.482 28.380 1.00 90.12 129 ARG A O 1
ATOM 978 N N . LEU A 1 130 ? -11.757 2.800 26.607 1.00 87.62 130 LEU A N 1
ATOM 979 C CA . LEU A 1 130 ? -12.988 3.379 27.150 1.00 87.62 130 LEU A CA 1
ATOM 980 C C . LEU A 1 130 ? -14.041 2.299 27.440 1.00 87.62 130 LEU A C 1
ATOM 982 O O . LEU A 1 130 ? -14.569 2.244 28.545 1.00 87.62 130 LEU A O 1
ATOM 986 N N . ALA A 1 131 ? -14.258 1.361 26.515 1.00 81.50 131 ALA A N 1
ATOM 987 C CA . ALA A 1 131 ? -15.188 0.247 26.712 1.00 81.50 131 ALA A CA 1
ATOM 988 C C . ALA A 1 131 ? -14.810 -0.635 27.919 1.00 81.50 131 ALA A C 1
ATOM 990 O O . ALA A 1 131 ? -15.680 -1.116 28.647 1.00 81.50 131 ALA A O 1
ATOM 991 N N . LYS A 1 132 ? -13.508 -0.843 28.170 1.00 85.38 132 LYS A N 1
ATOM 992 C CA . LYS A 1 132 ? -13.031 -1.560 29.365 1.00 85.38 132 LYS A CA 1
ATOM 993 C C . LYS A 1 132 ? -13.267 -0.771 30.653 1.00 85.38 132 LYS A C 1
ATOM 995 O O . LYS A 1 132 ? -13.611 -1.380 31.663 1.00 85.38 132 LYS A O 1
ATOM 1000 N N . GLU A 1 133 ? -13.090 0.547 30.626 1.00 91.00 133 GLU A N 1
ATOM 1001 C CA . GLU A 1 133 ? -13.359 1.428 31.771 1.00 91.00 133 GLU A CA 1
ATOM 1002 C C . GLU A 1 133 ? -14.849 1.445 32.124 1.00 91.00 133 GLU A C 1
ATOM 1004 O O . GLU A 1 133 ? -15.204 1.286 33.292 1.00 91.00 133 GLU A O 1
ATOM 1009 N N . GLU A 1 134 ? -15.724 1.533 31.122 1.00 90.25 134 GLU A N 1
ATOM 1010 C CA . GLU A 1 134 ? -17.173 1.437 31.315 1.00 90.25 134 GLU A CA 1
ATOM 1011 C C . GLU A 1 134 ? -17.592 0.073 31.871 1.00 90.25 134 GLU A C 1
ATOM 1013 O O . GLU A 1 134 ? -18.398 0.008 32.800 1.00 90.25 134 GLU A O 1
ATOM 1018 N N . LEU A 1 135 ? -17.027 -1.020 31.344 1.00 86.94 135 LEU A N 1
ATOM 1019 C CA . LEU A 1 135 ? -17.285 -2.370 31.848 1.00 86.94 135 LEU A CA 1
ATOM 1020 C C . LEU A 1 135 ? -16.877 -2.506 33.323 1.00 86.94 135 LEU A C 1
ATOM 1022 O O . LEU A 1 135 ? -17.611 -3.093 34.119 1.00 86.94 135 LEU A O 1
ATOM 1026 N N . GLU A 1 136 ? -15.716 -1.964 33.692 1.00 91.69 136 GLU A N 1
ATOM 1027 C CA . GLU A 1 136 ? -15.224 -1.977 35.069 1.00 91.69 136 GLU A CA 1
ATOM 1028 C C . GLU A 1 136 ? -16.085 -1.105 35.995 1.00 91.69 136 GLU A C 1
ATOM 1030 O O . GLU A 1 136 ? -16.368 -1.502 37.127 1.00 91.69 136 GLU A O 1
ATOM 1035 N N . SER A 1 137 ? -16.575 0.043 35.515 1.00 91.19 137 SER A N 1
ATOM 1036 C CA . SER A 1 137 ? -17.536 0.868 36.258 1.00 91.19 137 SER A CA 1
ATOM 1037 C C . SER A 1 137 ? -18.827 0.098 36.542 1.00 91.19 137 SER A C 1
ATOM 1039 O O . SER A 1 137 ? -19.234 -0.015 37.698 1.00 91.19 137 SER A O 1
ATOM 1041 N N . THR A 1 138 ? -19.425 -0.533 35.523 1.00 87.31 138 THR A N 1
ATOM 1042 C CA . THR A 1 138 ? -20.655 -1.326 35.694 1.00 87.31 138 THR A CA 1
ATOM 1043 C C . THR A 1 138 ? -20.431 -2.531 36.624 1.00 87.31 138 THR A C 1
ATOM 1045 O O . THR A 1 138 ? -21.315 -2.871 37.410 1.00 87.31 138 THR A O 1
ATOM 1048 N N . ARG A 1 139 ? -19.234 -3.147 36.633 1.00 89.88 139 ARG A N 1
ATOM 1049 C CA . ARG A 1 139 ? -18.868 -4.184 37.625 1.00 89.88 139 ARG A CA 1
ATOM 1050 C C . ARG A 1 139 ? -18.861 -3.653 39.056 1.00 89.88 139 ARG A C 1
ATOM 1052 O O . ARG A 1 139 ? -19.374 -4.323 39.954 1.00 89.88 139 ARG A O 1
ATOM 1059 N N . LYS A 1 140 ? -18.288 -2.468 39.280 1.00 92.56 140 LYS A N 1
ATOM 1060 C CA . LYS A 1 140 ? -18.263 -1.828 40.605 1.00 92.56 140 LYS A CA 1
ATOM 1061 C C . LYS A 1 140 ? -19.666 -1.464 41.075 1.00 92.56 140 LYS A C 1
ATOM 1063 O O . LYS A 1 140 ? -19.994 -1.721 42.231 1.00 92.56 140 LYS A O 1
ATOM 1068 N N . GLU A 1 141 ? -20.504 -0.941 40.183 1.00 91.00 141 GLU A N 1
ATOM 1069 C CA . GLU A 1 141 ? -21.912 -0.654 40.475 1.00 91.00 141 GLU A CA 1
ATOM 1070 C C . GLU A 1 141 ? -22.689 -1.919 40.844 1.00 91.00 141 GLU A C 1
ATOM 1072 O O . GLU A 1 141 ? -23.410 -1.921 41.840 1.00 91.00 141 GLU A O 1
ATOM 1077 N N . LEU A 1 142 ? -22.494 -3.017 40.105 1.00 90.06 142 LEU A N 1
ATOM 1078 C CA . LEU A 1 142 ? -23.112 -4.306 40.414 1.00 90.06 142 LEU A CA 1
ATOM 1079 C C . LEU A 1 142 ? -22.679 -4.830 41.790 1.00 90.06 142 LEU A C 1
ATOM 1081 O O . LEU A 1 142 ? -23.526 -5.240 42.581 1.00 90.06 142 LEU A O 1
ATOM 1085 N N . SER A 1 143 ? -21.379 -4.782 42.093 1.00 91.06 143 SER A N 1
ATOM 1086 C CA . SER A 1 143 ? -20.832 -5.192 43.395 1.00 91.06 143 SER A CA 1
ATOM 1087 C C . SER A 1 143 ? -21.379 -4.334 44.543 1.00 91.06 143 SER A C 1
ATOM 1089 O O . SER A 1 143 ? -21.785 -4.855 45.583 1.00 91.06 143 SER A O 1
ATOM 1091 N N . SER A 1 144 ? -21.473 -3.017 44.332 1.00 89.19 144 SER A N 1
ATOM 1092 C CA . SER A 1 144 ? -22.073 -2.086 45.290 1.00 89.19 144 SER A CA 1
ATOM 1093 C C . SER A 1 144 ? -23.555 -2.397 45.528 1.00 89.19 144 SER A C 1
ATOM 1095 O O . SER A 1 144 ? -23.973 -2.558 46.673 1.00 89.19 144 SER A O 1
ATOM 1097 N N . ALA A 1 145 ? -24.339 -2.589 44.462 1.00 85.62 145 ALA A N 1
ATOM 1098 C CA . ALA A 1 145 ? -25.753 -2.950 44.559 1.00 85.62 145 ALA A CA 1
ATOM 1099 C C . ALA A 1 145 ? -25.960 -4.290 45.289 1.00 85.62 145 ALA A C 1
ATOM 1101 O O . ALA A 1 145 ? -26.844 -4.407 46.136 1.00 85.62 145 ALA A O 1
ATOM 1102 N N . GLN A 1 146 ? -25.112 -5.288 45.020 1.00 88.50 146 GLN A N 1
ATOM 1103 C CA . GLN A 1 146 ? -25.119 -6.569 45.733 1.00 88.50 146 GLN A CA 1
ATOM 1104 C C . GLN A 1 146 ? -24.810 -6.405 47.226 1.00 88.50 146 GLN A C 1
ATOM 1106 O O . GLN A 1 146 ? -25.489 -7.010 48.057 1.00 88.50 146 GLN A O 1
ATOM 1111 N N . ARG A 1 147 ? -23.827 -5.565 47.580 1.00 88.94 147 ARG A N 1
ATOM 1112 C CA . ARG A 1 147 ? -23.500 -5.260 48.980 1.00 88.94 147 ARG A CA 1
ATOM 1113 C C . ARG A 1 147 ? -24.664 -4.571 49.693 1.00 88.94 147 ARG A C 1
ATOM 1115 O O . ARG A 1 147 ? -24.982 -4.969 50.808 1.00 88.94 147 ARG A O 1
ATOM 1122 N N . VAL A 1 148 ? -25.330 -3.611 49.048 1.00 85.81 148 VAL A N 1
ATOM 1123 C CA . VAL A 1 148 ? -26.516 -2.940 49.610 1.00 85.81 148 VAL A CA 1
ATOM 1124 C C . VAL A 1 148 ? -27.633 -3.945 49.898 1.00 85.81 148 VAL A C 1
ATOM 1126 O O . VAL A 1 148 ? -28.245 -3.872 50.959 1.00 85.81 148 VAL A O 1
ATOM 1129 N N . ILE A 1 149 ? -27.879 -4.921 49.014 1.00 82.31 149 ILE A N 1
ATOM 1130 C CA . ILE A 1 149 ? -28.859 -5.985 49.298 1.00 82.31 149 ILE A CA 1
ATOM 1131 C C . ILE A 1 149 ? -28.438 -6.821 50.506 1.00 82.31 149 ILE A C 1
ATOM 1133 O O . ILE A 1 149 ? -29.264 -7.069 51.379 1.00 82.31 149 ILE A O 1
ATOM 1137 N N . LEU A 1 150 ? -27.175 -7.250 50.573 1.00 84.56 150 LEU A N 1
ATOM 1138 C CA . LEU A 1 150 ? -26.650 -8.018 51.709 1.00 84.56 150 LEU A CA 1
ATOM 1139 C C . LEU A 1 150 ? -26.818 -7.266 53.037 1.00 84.56 150 LEU A C 1
ATOM 1141 O O . LEU A 1 150 ? -27.239 -7.854 54.030 1.00 84.56 150 LEU A O 1
ATOM 1145 N N . GLU A 1 151 ? -26.542 -5.964 53.044 1.00 84.00 151 GLU A N 1
ATOM 1146 C CA . GLU A 1 151 ? -26.712 -5.103 54.215 1.00 84.00 151 GLU A CA 1
ATOM 1147 C C . GLU A 1 151 ? -28.193 -4.917 54.576 1.00 84.00 151 GLU A C 1
ATOM 1149 O O . GLU A 1 151 ? -28.584 -5.063 55.735 1.00 84.00 151 GLU A O 1
ATOM 1154 N N . LYS A 1 152 ? -29.056 -4.689 53.583 1.00 81.62 152 LYS A N 1
ATOM 1155 C CA . LYS A 1 152 ? -30.506 -4.578 53.778 1.00 81.62 152 LYS A CA 1
ATOM 1156 C C . LYS A 1 152 ? -31.114 -5.871 54.318 1.00 81.62 152 LYS A C 1
ATOM 1158 O O . LYS A 1 152 ? -31.948 -5.802 55.210 1.00 81.62 152 LYS A O 1
ATOM 1163 N N . LEU A 1 153 ? -30.654 -7.043 53.877 1.00 77.50 153 LEU A N 1
ATOM 1164 C CA . LEU A 1 153 ? -31.081 -8.339 54.424 1.00 77.50 153 LEU A CA 1
ATOM 1165 C C . LEU A 1 153 ? -30.784 -8.484 55.926 1.00 77.50 153 LEU A C 1
ATOM 1167 O O . LEU A 1 153 ? -31.520 -9.186 56.614 1.00 77.50 153 LEU A O 1
ATOM 1171 N N . SER A 1 154 ? -29.762 -7.796 56.448 1.00 79.62 154 SER A N 1
ATOM 1172 C CA . SER A 1 154 ? -29.456 -7.788 57.886 1.00 79.62 154 SER A CA 1
ATOM 1173 C C . SER A 1 154 ? -30.380 -6.885 58.719 1.00 79.62 154 SER A C 1
ATOM 1175 O O . SER A 1 154 ? -30.421 -7.023 59.938 1.00 79.62 154 SER A O 1
ATOM 1177 N N . THR A 1 155 ? -31.149 -5.994 58.077 1.00 82.81 155 THR A N 1
ATOM 1178 C CA . THR A 1 155 ? -31.973 -4.959 58.735 1.00 82.81 155 THR A CA 1
ATOM 1179 C C . THR A 1 155 ? -33.485 -5.095 58.490 1.00 82.81 155 THR A C 1
ATOM 1181 O O . THR A 1 155 ? -34.229 -4.175 58.809 1.00 82.81 155 THR A O 1
ATOM 1184 N N . ALA A 1 156 ? -33.954 -6.250 57.992 1.00 75.06 156 ALA A N 1
ATOM 1185 C CA . ALA A 1 156 ? -35.367 -6.541 57.685 1.00 75.06 156 ALA A CA 1
ATOM 1186 C C . ALA A 1 156 ? -36.000 -5.528 56.697 1.00 75.06 156 ALA A C 1
ATOM 1188 O O . ALA A 1 156 ? -36.838 -4.710 57.079 1.00 75.06 156 ALA A O 1
ATOM 1189 N N . PRO A 1 157 ? -35.614 -5.574 55.410 1.00 74.31 157 PRO A N 1
ATOM 1190 C CA . PRO A 1 157 ? -36.027 -4.587 54.424 1.00 74.31 157 PRO A CA 1
ATOM 1191 C C . PRO A 1 157 ? -37.481 -4.798 53.998 1.00 74.31 157 PRO A C 1
ATOM 1193 O O . PRO A 1 157 ? -38.007 -5.916 54.037 1.00 74.31 157 PRO A O 1
ATOM 1196 N N . SER A 1 158 ? -38.125 -3.733 53.525 1.00 83.94 158 SER A N 1
ATOM 1197 C CA . SER A 1 158 ? -39.465 -3.845 52.951 1.00 83.94 158 SER A CA 1
ATOM 1198 C C . SER A 1 158 ? -39.449 -4.687 51.665 1.00 83.94 158 SER A C 1
ATOM 1200 O O . SER A 1 158 ? -38.461 -4.734 50.923 1.00 83.94 158 SER A O 1
ATOM 1202 N N . ALA A 1 159 ? -40.571 -5.346 51.359 1.00 82.06 159 ALA A N 1
ATOM 1203 C CA . ALA A 1 159 ? -40.713 -6.137 50.132 1.00 82.06 159 ALA A CA 1
ATOM 1204 C C . ALA A 1 159 ? -40.485 -5.295 48.859 1.00 82.06 159 ALA A C 1
ATOM 1206 O O . ALA A 1 159 ? -39.983 -5.806 47.853 1.00 82.06 159 ALA A O 1
ATOM 1207 N N . GLN A 1 160 ? -40.811 -4.002 48.918 1.00 85.50 160 GLN A N 1
ATOM 1208 C CA . GLN A 1 160 ? -40.613 -3.060 47.824 1.00 85.50 160 GLN A CA 1
ATOM 1209 C C . GLN A 1 160 ? -39.123 -2.758 47.593 1.00 85.50 160 GLN A C 1
ATOM 1211 O O . GLN A 1 160 ? -38.649 -2.947 46.475 1.00 85.50 160 GLN A O 1
ATOM 1216 N N . GLU A 1 161 ? -38.356 -2.428 48.641 1.00 82.88 161 GLU A N 1
ATOM 1217 C CA . GLU A 1 161 ? -36.900 -2.207 48.541 1.00 82.88 161 GLU A CA 1
ATOM 1218 C C . GLU A 1 161 ? -36.168 -3.443 47.993 1.00 82.88 161 GLU A C 1
ATOM 1220 O O . GLU A 1 161 ? -35.272 -3.336 47.154 1.00 82.88 161 GLU A O 1
ATOM 1225 N N . MET A 1 162 ? -36.578 -4.641 48.423 1.00 83.56 162 MET A N 1
ATOM 1226 C CA . MET A 1 162 ? -36.025 -5.900 47.913 1.00 83.56 162 MET A CA 1
ATOM 1227 C C . MET A 1 162 ? -36.330 -6.126 46.427 1.00 83.56 162 MET A C 1
ATOM 1229 O O . MET A 1 162 ? -35.497 -6.674 45.701 1.00 83.56 162 MET A O 1
ATOM 1233 N N . THR A 1 163 ? -37.511 -5.719 45.962 1.00 87.56 163 THR A N 1
ATOM 1234 C CA . THR A 1 163 ? -37.916 -5.863 44.556 1.00 87.56 163 THR A CA 1
ATOM 1235 C C . THR A 1 163 ? -37.175 -4.867 43.665 1.00 87.56 163 THR A C 1
ATOM 1237 O O . THR A 1 163 ? -36.646 -5.251 42.618 1.00 87.56 163 THR A O 1
ATOM 1240 N N . GLU A 1 164 ? -37.054 -3.613 44.102 1.00 87.50 164 GLU A N 1
ATOM 1241 C CA . GLU A 1 164 ? -36.300 -2.570 43.400 1.00 87.50 164 GLU A CA 1
ATOM 1242 C C . GLU A 1 164 ? -34.816 -2.940 43.281 1.00 87.50 164 GLU A C 1
ATOM 1244 O O . GLU A 1 164 ? -34.243 -2.883 42.189 1.00 87.50 164 GLU A O 1
ATOM 1249 N N . ALA A 1 165 ? -34.204 -3.424 44.365 1.00 83.69 165 ALA A N 1
ATOM 1250 C CA . ALA A 1 165 ? -32.799 -3.807 44.357 1.00 83.69 165 ALA A CA 1
ATOM 1251 C C . ALA A 1 165 ? -32.525 -5.034 43.468 1.00 83.69 165 ALA A C 1
ATOM 1253 O O . ALA A 1 165 ? -31.562 -5.036 42.696 1.00 83.69 165 ALA A O 1
ATOM 1254 N N . LYS A 1 166 ? -33.396 -6.055 43.495 1.00 86.75 166 LYS A N 1
ATOM 1255 C CA . LYS A 1 166 ? -33.311 -7.203 42.570 1.00 86.75 166 LYS A CA 1
ATOM 1256 C C . LYS A 1 166 ? -33.430 -6.768 41.111 1.00 86.75 166 LYS A C 1
ATOM 1258 O O . LYS A 1 166 ? -32.653 -7.227 40.275 1.00 86.75 166 LYS A O 1
ATOM 1263 N N . THR A 1 167 ? -34.358 -5.859 40.816 1.00 89.88 167 THR A N 1
ATOM 1264 C CA . THR A 1 167 ? -34.553 -5.314 39.465 1.00 89.88 167 THR A CA 1
ATOM 1265 C C . THR A 1 167 ? -33.321 -4.535 39.006 1.00 89.88 167 THR A C 1
ATOM 1267 O O . THR A 1 167 ? -32.854 -4.722 37.883 1.00 89.88 167 THR A O 1
ATOM 1270 N N . ARG A 1 168 ? -32.724 -3.722 39.891 1.00 89.69 168 ARG A N 1
ATOM 1271 C CA . ARG A 1 168 ? -31.493 -2.979 39.591 1.00 89.69 168 ARG A CA 1
ATOM 1272 C C . ARG A 1 168 ? -30.305 -3.906 39.333 1.00 89.69 168 ARG A C 1
ATOM 1274 O O . ARG A 1 168 ? -29.557 -3.664 38.391 1.00 89.69 168 ARG A O 1
ATOM 1281 N N . ILE A 1 169 ? -30.145 -4.975 40.114 1.00 89.88 169 ILE A N 1
ATOM 1282 C CA . ILE A 1 169 ? -29.103 -5.986 39.877 1.00 89.88 169 ILE A CA 1
ATOM 1283 C C . ILE A 1 169 ? -29.307 -6.682 38.533 1.00 89.88 169 ILE A C 1
ATOM 1285 O O . ILE A 1 169 ? -28.344 -6.823 37.786 1.00 89.88 169 ILE A O 1
ATOM 1289 N N . ALA A 1 170 ? -30.536 -7.091 38.209 1.00 90.00 170 ALA A N 1
ATOM 1290 C CA . ALA A 1 170 ? -30.832 -7.737 36.933 1.00 90.00 170 ALA A CA 1
ATOM 1291 C C . ALA A 1 170 ? -30.511 -6.813 35.745 1.00 90.00 170 ALA A C 1
ATOM 1293 O O . ALA A 1 170 ? -29.880 -7.249 34.783 1.00 90.00 170 ALA A O 1
ATOM 1294 N N . ALA A 1 171 ? -30.859 -5.525 35.845 1.00 91.12 171 ALA A N 1
ATOM 1295 C CA . ALA A 1 171 ? -30.515 -4.525 34.837 1.00 91.12 171 ALA A CA 1
ATOM 1296 C C . ALA A 1 171 ? -28.993 -4.361 34.679 1.00 91.12 171 ALA A C 1
ATOM 1298 O O . ALA A 1 171 ? -28.485 -4.419 33.562 1.00 91.12 171 ALA A O 1
ATOM 1299 N N . LEU A 1 172 ? -28.254 -4.237 35.789 1.00 88.00 172 LEU A N 1
ATOM 1300 C CA . LEU A 1 172 ? -26.791 -4.123 35.768 1.00 88.00 172 LEU A CA 1
ATOM 1301 C C . LEU A 1 172 ? -26.117 -5.386 35.216 1.00 88.00 172 LEU A C 1
ATOM 1303 O O . LEU A 1 172 ? -25.124 -5.281 34.503 1.00 88.00 172 LEU A O 1
ATOM 1307 N N . GLN A 1 173 ? -26.645 -6.578 35.507 1.00 90.56 173 GLN A N 1
ATOM 1308 C CA . GLN A 1 173 ? -26.148 -7.837 34.943 1.00 90.56 173 GLN A CA 1
ATOM 1309 C C . GLN A 1 173 ? -26.340 -7.899 33.428 1.00 90.56 173 GLN A C 1
ATOM 1311 O O . GLN A 1 173 ? -25.441 -8.356 32.721 1.00 90.56 173 GLN A O 1
ATOM 1316 N N . GLU A 1 174 ? -27.487 -7.444 32.927 1.00 92.12 174 GLU A N 1
ATOM 1317 C CA . GLU A 1 174 ? -27.754 -7.414 31.492 1.00 92.12 174 GLU A CA 1
ATOM 1318 C C . GLU A 1 174 ? -26.880 -6.374 30.782 1.00 92.12 174 GLU A C 1
ATOM 1320 O O . GLU A 1 174 ? -26.245 -6.681 29.772 1.00 92.12 174 GLU A O 1
ATOM 1325 N N . GLU A 1 175 ? -26.726 -5.187 31.371 1.00 90.19 175 GLU A N 1
ATOM 1326 C CA . GLU A 1 175 ? -25.809 -4.157 30.880 1.00 90.19 175 GLU A CA 1
ATOM 1327 C C . GLU A 1 175 ? -24.359 -4.670 30.820 1.00 90.19 175 GLU A C 1
ATOM 1329 O O . GLU A 1 175 ? -23.650 -4.436 29.839 1.00 90.19 175 GLU A O 1
ATOM 1334 N N . LEU A 1 176 ? -23.930 -5.453 31.818 1.00 89.56 176 LEU A N 1
ATOM 1335 C CA . LEU A 1 176 ? -22.599 -6.061 31.856 1.00 89.56 176 LEU A CA 1
ATOM 1336 C C . LEU A 1 176 ? -22.374 -7.070 30.728 1.00 89.56 176 LEU A C 1
ATOM 1338 O O . LEU A 1 176 ? -21.275 -7.133 30.173 1.00 89.56 176 LEU A O 1
ATOM 1342 N N . LYS A 1 177 ? -23.397 -7.862 30.379 1.00 91.50 177 LYS A N 1
ATOM 1343 C CA . LYS A 1 177 ? -23.323 -8.796 29.246 1.00 91.50 177 LYS A CA 1
ATOM 1344 C C . LYS A 1 177 ? -23.185 -8.041 27.932 1.00 91.50 177 LYS A C 1
ATOM 1346 O O . LYS A 1 177 ? -22.309 -8.377 27.136 1.00 91.50 177 LYS A O 1
ATOM 1351 N N . VAL A 1 178 ? -24.008 -7.011 27.722 1.00 90.94 178 VAL A N 1
ATOM 1352 C CA . VAL A 1 178 ? -23.990 -6.202 26.495 1.00 90.94 178 VAL A CA 1
ATOM 1353 C C . VAL A 1 178 ? -22.646 -5.488 26.341 1.00 90.94 178 VAL A C 1
ATOM 1355 O O . VAL A 1 178 ? -21.989 -5.635 25.308 1.00 90.94 178 VAL A O 1
ATOM 1358 N N . LYS A 1 179 ? -22.179 -4.787 27.383 1.00 87.56 179 LYS A N 1
ATOM 1359 C CA . LYS A 1 179 ? -20.869 -4.115 27.381 1.00 87.56 179 LYS A CA 1
ATOM 1360 C C . LYS A 1 179 ? -19.715 -5.105 27.238 1.00 87.56 179 LYS A C 1
ATOM 1362 O O . LYS A 1 179 ? -18.759 -4.836 26.515 1.00 87.56 179 LYS A O 1
ATOM 1367 N N . GLY A 1 180 ? -19.812 -6.276 27.869 1.00 85.88 180 GLY A N 1
ATOM 1368 C CA . GLY A 1 180 ? -18.822 -7.345 27.743 1.00 85.88 180 GLY A CA 1
ATOM 1369 C C . GLY A 1 180 ? -18.701 -7.863 26.308 1.00 85.88 180 GLY A C 1
ATOM 1370 O O . GLY A 1 180 ? -17.590 -7.985 25.789 1.00 85.88 180 GLY A O 1
ATOM 1371 N N . ALA A 1 181 ? -19.831 -8.102 25.640 1.00 88.00 181 ALA A N 1
ATOM 1372 C CA . ALA A 1 181 ? -19.864 -8.509 24.237 1.00 88.00 181 ALA A CA 1
ATOM 1373 C C . ALA A 1 181 ? -19.325 -7.409 23.304 1.00 88.00 181 ALA A C 1
ATOM 1375 O O . ALA A 1 181 ? -18.551 -7.699 22.388 1.00 88.00 181 ALA A O 1
ATOM 1376 N N . ALA A 1 182 ? -19.673 -6.143 23.558 1.00 83.38 182 ALA A N 1
ATOM 1377 C CA . ALA A 1 182 ? -19.154 -5.002 22.805 1.00 83.38 182 ALA A CA 1
ATOM 1378 C C . ALA A 1 182 ? -17.625 -4.880 22.937 1.00 83.38 182 ALA A C 1
ATOM 1380 O O . ALA A 1 182 ? -16.925 -4.807 21.926 1.00 83.38 182 ALA A O 1
ATOM 1381 N N . ALA A 1 183 ? -17.092 -4.970 24.160 1.00 81.50 183 ALA A N 1
ATOM 1382 C CA . ALA A 1 183 ? -15.654 -4.931 24.418 1.00 81.50 183 ALA A CA 1
ATOM 1383 C C . ALA A 1 183 ? -14.907 -6.095 23.739 1.00 81.50 183 ALA A C 1
ATOM 1385 O O . ALA A 1 183 ? -13.835 -5.890 23.166 1.00 81.50 183 ALA A O 1
ATOM 1386 N N . GLN A 1 184 ? -15.479 -7.307 23.738 1.00 87.00 184 GLN A N 1
ATOM 1387 C CA . GLN A 1 184 ? -14.911 -8.451 23.012 1.00 87.00 184 GLN A CA 1
ATOM 1388 C C . GLN A 1 184 ? -14.873 -8.212 21.499 1.00 87.00 184 GLN A C 1
ATOM 1390 O O . GLN A 1 184 ? -13.843 -8.448 20.864 1.00 87.00 184 GLN A O 1
ATOM 1395 N N . LYS A 1 185 ? -15.966 -7.708 20.914 1.00 88.88 185 LYS A N 1
ATOM 1396 C CA . LYS A 1 185 ? -16.023 -7.383 19.482 1.00 88.88 185 LYS A CA 1
ATOM 1397 C C . LYS A 1 185 ? -14.993 -6.313 19.114 1.00 88.88 185 LYS A C 1
ATOM 1399 O O . LYS A 1 185 ? -14.303 -6.433 18.103 1.00 88.88 185 LYS A O 1
ATOM 1404 N N . GLN A 1 186 ? -14.838 -5.299 19.958 1.00 83.25 186 GLN A N 1
ATOM 1405 C CA . GLN A 1 186 ? -13.874 -4.222 19.753 1.00 83.25 186 GLN A CA 1
ATOM 1406 C C . GLN A 1 186 ? -12.426 -4.706 19.883 1.00 83.25 186 GLN A C 1
ATOM 1408 O O . GLN A 1 186 ? -11.563 -4.293 19.110 1.00 83.25 186 GLN A O 1
ATOM 1413 N N . GLN A 1 187 ? -12.165 -5.660 20.778 1.00 85.06 187 GLN A N 1
ATOM 1414 C CA . GLN A 1 187 ? -10.870 -6.329 20.880 1.00 85.06 187 GLN A CA 1
ATOM 1415 C C . GLN A 1 187 ? -10.545 -7.158 19.627 1.00 85.06 187 GLN A C 1
ATOM 1417 O O . GLN A 1 187 ? -9.410 -7.127 19.150 1.00 85.06 187 GLN A O 1
ATOM 1422 N N . GLN A 1 188 ? -11.525 -7.875 19.069 1.00 90.19 188 GLN A N 1
ATOM 1423 C CA . GLN A 1 188 ? -11.347 -8.622 17.819 1.00 90.19 188 GLN A CA 1
ATOM 1424 C C . GLN A 1 188 ? -11.038 -7.688 16.644 1.00 90.19 188 GLN A C 1
ATOM 1426 O O . GLN A 1 188 ? -10.100 -7.951 15.891 1.00 90.19 188 GLN A O 1
ATOM 1431 N N . LEU A 1 189 ? -11.778 -6.581 16.524 1.00 85.12 189 LEU A N 1
ATOM 1432 C CA . LEU A 1 189 ? -11.523 -5.537 15.529 1.00 85.12 189 LEU A CA 1
ATOM 1433 C C . LEU A 1 189 ? -10.109 -4.971 15.680 1.00 85.12 189 LEU A C 1
ATOM 1435 O O . LEU A 1 189 ? -9.341 -5.007 14.722 1.00 85.12 189 LEU A O 1
ATOM 1439 N N . ALA A 1 190 ? -9.719 -4.544 16.883 1.00 80.56 190 ALA A N 1
ATOM 1440 C CA . ALA A 1 190 ? -8.375 -4.028 17.139 1.00 80.56 190 ALA A CA 1
ATOM 1441 C C . ALA A 1 190 ? -7.282 -5.023 16.703 1.00 80.56 190 ALA A C 1
ATOM 1443 O O . ALA A 1 190 ? -6.308 -4.634 16.060 1.00 80.56 190 ALA A O 1
ATOM 1444 N N . HIS A 1 191 ? -7.470 -6.320 16.965 1.00 87.00 191 HIS A N 1
ATOM 1445 C CA . HIS A 1 191 ? -6.519 -7.348 16.546 1.00 87.00 191 HIS A CA 1
ATOM 1446 C C . HIS A 1 191 ? -6.472 -7.556 15.019 1.00 87.00 191 HIS A C 1
ATOM 1448 O O . HIS A 1 191 ? -5.398 -7.784 14.458 1.00 87.00 191 HIS A O 1
ATOM 1454 N N . GLN A 1 192 ? -7.609 -7.463 14.320 1.00 86.12 192 GLN A N 1
ATOM 1455 C CA . GLN A 1 192 ? -7.651 -7.517 12.853 1.00 86.12 192 GLN A CA 1
ATOM 1456 C C . GLN A 1 192 ? -6.915 -6.328 12.222 1.00 86.12 192 GLN A C 1
ATOM 1458 O O . GLN A 1 192 ? -6.096 -6.525 11.322 1.00 86.12 192 GLN A O 1
ATOM 1463 N N . TYR A 1 193 ? -7.143 -5.115 12.730 1.00 81.75 193 TYR A N 1
ATOM 1464 C CA . TYR A 1 193 ? -6.448 -3.915 12.257 1.00 81.75 193 TYR A CA 1
ATOM 1465 C C . TYR A 1 193 ? -4.949 -3.954 12.565 1.00 81.75 193 TYR A C 1
ATOM 1467 O O . TYR A 1 193 ? -4.143 -3.576 11.718 1.00 81.75 193 TYR A O 1
ATOM 1475 N N . GLU A 1 194 ? -4.542 -4.505 13.711 1.00 85.75 194 GLU A N 1
ATOM 1476 C CA . GLU A 1 194 ? -3.125 -4.714 14.018 1.00 85.75 194 GLU A CA 1
ATOM 1477 C C . GLU A 1 194 ? -2.451 -5.653 12.999 1.00 85.75 194 GLU A C 1
ATOM 1479 O O . GLU A 1 194 ? -1.343 -5.375 12.527 1.00 85.75 194 GLU A O 1
ATOM 1484 N N . LYS A 1 195 ? -3.118 -6.753 12.617 1.00 89.00 195 LYS A N 1
ATOM 1485 C CA . LYS A 1 195 ? -2.629 -7.654 11.558 1.00 89.00 195 LYS A CA 1
ATOM 1486 C C . LYS A 1 195 ? -2.513 -6.927 10.221 1.00 89.00 195 LYS A C 1
ATOM 1488 O O . LYS A 1 195 ? -1.474 -7.031 9.570 1.00 89.00 195 LYS A O 1
ATOM 1493 N N . LEU A 1 196 ? -3.535 -6.158 9.843 1.00 84.44 196 LEU A N 1
ATOM 1494 C CA . LEU A 1 196 ? -3.531 -5.372 8.610 1.00 84.44 196 LEU A CA 1
ATOM 1495 C C . LEU A 1 196 ? -2.386 -4.346 8.599 1.00 84.44 196 LEU A C 1
ATOM 1497 O O . LEU A 1 196 ? -1.659 -4.241 7.616 1.00 84.44 196 LEU A O 1
ATOM 1501 N N . ALA A 1 197 ? -2.159 -3.641 9.708 1.00 80.69 197 ALA A N 1
ATOM 1502 C CA . ALA A 1 197 ? -1.081 -2.666 9.836 1.00 80.69 197 ALA A CA 1
ATOM 1503 C C . ALA A 1 197 ? 0.313 -3.310 9.706 1.00 80.69 197 ALA A C 1
ATOM 1505 O O . ALA A 1 197 ? 1.210 -2.729 9.085 1.00 80.69 197 ALA A O 1
ATOM 1506 N N . LYS A 1 198 ? 0.506 -4.517 10.260 1.00 86.94 198 LYS A N 1
ATOM 1507 C CA . LYS A 1 198 ? 1.748 -5.294 10.087 1.00 86.94 198 LYS A CA 1
ATOM 1508 C C . LYS A 1 198 ? 1.962 -5.684 8.626 1.00 86.94 198 LYS A C 1
ATOM 1510 O O . LYS A 1 198 ? 3.073 -5.520 8.121 1.00 86.94 198 LYS A O 1
ATOM 1515 N N . GLU A 1 199 ? 0.911 -6.128 7.946 1.00 87.56 199 GLU A N 1
ATOM 1516 C CA . GLU A 1 199 ? 0.980 -6.523 6.538 1.00 87.56 199 GLU A CA 1
ATOM 1517 C C . GLU A 1 199 ? 1.251 -5.329 5.614 1.00 87.56 199 GLU A C 1
ATOM 1519 O O . GLU A 1 199 ? 2.139 -5.391 4.764 1.00 87.56 199 GLU A O 1
ATOM 1524 N N . LEU A 1 200 ? 0.587 -4.191 5.837 1.00 80.88 200 LEU A N 1
ATOM 1525 C CA . LEU A 1 200 ? 0.862 -2.958 5.094 1.00 80.88 200 LEU A CA 1
ATOM 1526 C C . LEU A 1 200 ? 2.309 -2.486 5.296 1.00 80.88 200 LEU A C 1
ATOM 1528 O O . LEU A 1 200 ? 2.961 -2.054 4.346 1.00 80.88 200 LEU A O 1
ATOM 1532 N N . LYS A 1 201 ? 2.857 -2.618 6.512 1.00 84.38 201 LYS A N 1
ATOM 1533 C CA . LYS A 1 201 ? 4.268 -2.307 6.789 1.00 84.38 201 LYS A CA 1
ATOM 1534 C C . LYS A 1 201 ? 5.225 -3.258 6.062 1.00 84.38 201 LYS A C 1
ATOM 1536 O O . LYS A 1 201 ? 6.275 -2.812 5.600 1.00 84.38 201 LYS A O 1
ATOM 1541 N N . ARG A 1 202 ? 4.888 -4.548 5.963 1.00 90.88 202 ARG A N 1
ATOM 1542 C CA . ARG A 1 202 ? 5.661 -5.533 5.189 1.00 90.88 202 ARG A CA 1
ATOM 1543 C C . ARG A 1 202 ? 5.667 -5.165 3.705 1.00 90.88 202 ARG A C 1
ATOM 1545 O O . ARG A 1 202 ? 6.737 -5.005 3.126 1.00 90.88 202 ARG A O 1
ATOM 1552 N N . ARG A 1 203 ? 4.488 -4.910 3.138 1.00 81.94 203 ARG A N 1
ATOM 1553 C CA . ARG A 1 203 ? 4.312 -4.547 1.726 1.00 81.94 203 ARG A CA 1
ATOM 1554 C C . ARG A 1 203 ? 4.990 -3.225 1.361 1.00 81.94 203 ARG A C 1
ATOM 1556 O O . ARG A 1 203 ? 5.566 -3.108 0.286 1.00 81.94 203 ARG A O 1
ATOM 1563 N N . GLN A 1 204 ? 4.995 -2.250 2.274 1.00 82.62 204 GLN A N 1
ATOM 1564 C CA . GLN A 1 204 ? 5.753 -1.009 2.101 1.00 82.62 204 GLN A CA 1
ATOM 1565 C C . GLN A 1 204 ? 7.257 -1.282 1.941 1.00 82.62 204 GLN A C 1
ATOM 1567 O O . GLN A 1 204 ? 7.880 -0.731 1.036 1.00 82.62 204 GLN A O 1
ATOM 1572 N N . LYS A 1 205 ? 7.837 -2.145 2.787 1.00 86.44 205 LYS A N 1
ATOM 1573 C CA . LYS A 1 205 ? 9.258 -2.515 2.687 1.00 86.44 205 LYS A CA 1
ATOM 1574 C C . LYS A 1 205 ? 9.570 -3.252 1.387 1.00 86.44 205 LYS A C 1
ATOM 1576 O O . LYS A 1 205 ? 10.593 -2.974 0.772 1.00 86.44 205 LYS A O 1
ATOM 1581 N N . GLU A 1 206 ? 8.700 -4.170 0.973 1.00 86.44 206 GLU A N 1
ATOM 1582 C CA . GLU A 1 206 ? 8.850 -4.908 -0.288 1.00 86.44 206 GLU A CA 1
ATOM 1583 C C . GLU A 1 206 ? 8.830 -3.955 -1.493 1.00 86.44 206 GLU A C 1
ATOM 1585 O O . GLU A 1 206 ? 9.707 -4.034 -2.351 1.00 86.44 206 GLU A O 1
ATOM 1590 N N . LEU A 1 207 ? 7.905 -2.990 -1.523 1.00 80.19 207 LEU A N 1
ATOM 1591 C CA . LEU A 1 207 ? 7.851 -1.965 -2.572 1.00 80.19 207 LEU A CA 1
ATOM 1592 C C . LEU A 1 207 ? 9.087 -1.059 -2.580 1.00 80.19 207 LEU A C 1
ATOM 1594 O O . LEU A 1 207 ? 9.582 -0.695 -3.644 1.00 80.19 207 LEU A O 1
ATOM 1598 N N . GLU A 1 208 ? 9.609 -0.694 -1.410 1.00 84.69 208 GLU A N 1
ATOM 1599 C CA . GLU A 1 208 ? 10.827 0.113 -1.307 1.00 84.69 208 GLU A CA 1
ATOM 1600 C C . GLU A 1 208 ? 12.058 -0.648 -1.825 1.00 84.69 208 GLU A C 1
ATOM 1602 O O . GLU A 1 208 ? 12.879 -0.087 -2.555 1.00 84.69 208 GLU A O 1
ATOM 1607 N N . GLN A 1 209 ? 12.146 -1.949 -1.532 1.00 86.50 209 GLN A N 1
ATOM 1608 C CA . GLN A 1 209 ? 13.177 -2.829 -2.085 1.00 86.50 209 GLN A CA 1
ATOM 1609 C C . GLN A 1 209 ? 13.043 -2.983 -3.603 1.00 86.50 209 GLN A C 1
ATOM 1611 O O . GLN A 1 209 ? 14.042 -2.844 -4.307 1.00 86.50 209 GLN A O 1
ATOM 1616 N N . GLN A 1 210 ? 11.829 -3.203 -4.116 1.00 79.75 210 GLN A N 1
ATOM 1617 C CA . GLN A 1 210 ? 11.567 -3.284 -5.556 1.00 79.75 210 GLN A CA 1
ATOM 1618 C C . GLN A 1 210 ? 11.931 -1.980 -6.266 1.00 79.75 210 GLN A C 1
ATOM 1620 O O . GLN A 1 210 ? 12.613 -2.011 -7.286 1.00 79.75 210 GLN A O 1
ATOM 1625 N N . LYS A 1 211 ? 11.562 -0.825 -5.699 1.00 82.25 211 LYS A N 1
ATOM 1626 C CA . LYS A 1 211 ? 11.944 0.484 -6.239 1.00 82.25 211 LYS A CA 1
ATOM 1627 C C . LYS A 1 211 ? 13.461 0.631 -6.320 1.00 82.25 211 LYS A C 1
ATOM 1629 O O . LYS A 1 211 ? 13.971 1.109 -7.332 1.00 82.25 211 LYS A O 1
ATOM 1634 N N . LYS A 1 212 ? 14.186 0.225 -5.274 1.00 84.81 212 LYS A N 1
ATOM 1635 C CA . LYS A 1 212 ? 15.652 0.285 -5.251 1.00 84.81 212 LYS A CA 1
ATOM 1636 C C . LYS A 1 212 ? 16.269 -0.650 -6.294 1.00 84.81 212 LYS A C 1
ATOM 1638 O O . LYS A 1 212 ? 17.162 -0.230 -7.019 1.00 84.81 212 LYS A O 1
ATOM 1643 N N . ALA A 1 213 ? 15.762 -1.877 -6.406 1.00 82.19 213 ALA A N 1
ATOM 1644 C CA . ALA A 1 213 ? 16.217 -2.844 -7.401 1.00 82.19 213 ALA A CA 1
ATOM 1645 C C . ALA A 1 213 ? 15.987 -2.339 -8.835 1.00 82.19 213 ALA A C 1
ATOM 1647 O O . ALA A 1 213 ? 16.926 -2.317 -9.624 1.00 82.19 213 ALA A O 1
ATOM 1648 N N . ALA A 1 214 ? 14.783 -1.844 -9.135 1.00 77.69 214 ALA A N 1
ATOM 1649 C CA . ALA A 1 214 ? 14.450 -1.275 -10.438 1.00 77.69 214 ALA A CA 1
ATOM 1650 C C . ALA A 1 214 ? 15.315 -0.048 -10.766 1.00 77.69 214 ALA A C 1
ATOM 1652 O O . ALA A 1 214 ? 15.800 0.083 -11.883 1.00 77.69 214 ALA A O 1
ATOM 1653 N N . THR A 1 215 ? 15.556 0.835 -9.790 1.00 80.31 215 THR A N 1
ATOM 1654 C CA . THR A 1 215 ? 16.424 2.011 -9.987 1.00 80.31 215 THR A CA 1
ATOM 1655 C C . THR A 1 215 ? 17.842 1.586 -10.366 1.00 80.31 215 THR A C 1
ATOM 1657 O O . THR A 1 215 ? 18.356 2.054 -11.377 1.00 80.31 215 THR A O 1
ATOM 1660 N N . ASN A 1 216 ? 18.430 0.639 -9.629 1.00 85.12 216 ASN A N 1
ATOM 1661 C CA . ASN A 1 216 ? 19.758 0.109 -9.942 1.00 85.12 216 ASN A CA 1
ATOM 1662 C C . ASN A 1 216 ? 19.801 -0.553 -11.332 1.00 85.12 216 ASN A C 1
ATOM 1664 O O . ASN A 1 216 ? 20.770 -0.390 -12.071 1.00 85.12 216 ASN A O 1
ATOM 1668 N N . GLU A 1 217 ? 18.755 -1.299 -11.701 1.00 83.56 217 GLU A N 1
ATOM 1669 C CA . GLU A 1 217 ? 18.661 -1.936 -13.017 1.00 83.56 217 GLU A CA 1
ATOM 1670 C C . GLU A 1 217 ? 18.606 -0.898 -14.148 1.00 83.56 217 GLU A C 1
ATOM 1672 O O . GLU A 1 217 ? 19.297 -1.044 -15.159 1.00 83.56 217 GLU A O 1
ATOM 1677 N N . TYR A 1 218 ? 17.827 0.175 -13.975 1.00 79.25 218 TYR A N 1
ATOM 1678 C CA . TYR A 1 218 ? 17.770 1.272 -14.940 1.00 79.25 218 TYR A CA 1
ATOM 1679 C C . TYR A 1 218 ? 19.098 2.019 -15.042 1.00 79.25 218 TYR A C 1
ATOM 1681 O O . TYR A 1 218 ? 19.546 2.281 -16.155 1.00 79.25 218 TYR A O 1
ATOM 1689 N N . GLU A 1 219 ? 19.758 2.312 -13.921 1.00 81.06 219 GLU A N 1
ATOM 1690 C CA . GLU A 1 219 ? 21.084 2.943 -13.914 1.00 81.06 219 GLU A CA 1
ATOM 1691 C C . GLU A 1 219 ? 22.111 2.100 -14.680 1.00 81.06 219 GLU A C 1
ATOM 1693 O O . GLU A 1 219 ? 22.844 2.630 -15.516 1.00 81.06 219 GLU A O 1
ATOM 1698 N N . MET A 1 220 ? 22.113 0.777 -14.485 1.00 87.00 220 MET A N 1
ATOM 1699 C CA . MET A 1 220 ? 22.979 -0.128 -15.244 1.00 87.00 220 MET A CA 1
ATOM 1700 C C . MET A 1 220 ? 22.673 -0.129 -16.746 1.00 87.00 220 MET A C 1
ATOM 1702 O O . MET A 1 220 ? 23.594 -0.088 -17.562 1.00 87.00 220 MET A O 1
ATOM 1706 N N . LYS A 1 221 ? 21.392 -0.176 -17.129 1.00 78.75 221 LYS A N 1
ATOM 1707 C CA . LYS A 1 221 ? 20.973 -0.156 -18.542 1.00 78.75 221 LYS A CA 1
ATOM 1708 C C . LYS A 1 221 ? 21.327 1.165 -19.226 1.00 78.75 221 LYS A C 1
ATOM 1710 O O . LYS A 1 221 ? 21.768 1.154 -20.376 1.00 78.75 221 LYS A O 1
ATOM 1715 N N . ILE A 1 222 ? 21.168 2.286 -18.522 1.00 76.50 222 ILE A N 1
ATOM 1716 C CA . ILE A 1 222 ? 21.568 3.611 -19.006 1.00 76.50 222 ILE A CA 1
ATOM 1717 C C . ILE A 1 222 ? 23.083 3.652 -19.196 1.00 76.50 222 ILE A C 1
ATOM 1719 O O . ILE A 1 222 ? 23.530 3.969 -20.293 1.00 76.50 222 ILE A O 1
ATOM 1723 N N . ALA A 1 223 ? 23.868 3.239 -18.197 1.00 80.94 223 ALA A N 1
ATOM 1724 C CA . ALA A 1 223 ? 25.328 3.220 -18.296 1.00 80.94 223 ALA A CA 1
ATOM 1725 C C . ALA A 1 223 ? 25.830 2.345 -19.461 1.00 80.94 223 ALA A C 1
ATOM 1727 O O . ALA A 1 223 ? 26.746 2.736 -20.185 1.00 80.94 223 ALA A O 1
ATOM 1728 N N . ALA A 1 224 ? 25.207 1.182 -19.684 1.00 80.44 224 ALA A N 1
ATOM 1729 C CA . ALA A 1 224 ? 25.519 0.323 -20.826 1.00 80.44 224 ALA A CA 1
ATOM 1730 C C . ALA A 1 224 ? 25.207 1.012 -22.168 1.00 80.44 224 ALA A C 1
ATOM 1732 O O . ALA A 1 224 ? 26.043 1.012 -23.072 1.00 80.44 224 ALA A O 1
ATOM 1733 N N . SER A 1 225 ? 24.044 1.660 -22.269 1.00 73.31 225 SER A N 1
ATOM 1734 C CA . SER A 1 225 ? 23.636 2.396 -23.475 1.00 73.31 225 SER A CA 1
ATOM 1735 C C . SER A 1 225 ? 24.549 3.602 -23.742 1.00 73.31 225 SER A C 1
ATOM 1737 O O . SER A 1 225 ? 24.932 3.866 -24.880 1.00 73.31 225 SER A O 1
ATOM 1739 N N . GLU A 1 226 ? 24.956 4.329 -22.700 1.00 78.25 226 GLU A N 1
ATOM 1740 C CA . GLU A 1 226 ? 25.903 5.444 -22.807 1.00 78.25 226 GLU A CA 1
ATOM 1741 C C . GLU A 1 226 ? 27.285 4.980 -23.286 1.00 78.25 226 GLU A C 1
ATOM 1743 O O . GLU A 1 226 ? 27.910 5.649 -24.118 1.00 78.25 226 GLU A O 1
ATOM 1748 N N . ALA A 1 227 ? 27.754 3.821 -22.813 1.00 84.31 227 ALA A N 1
ATOM 1749 C CA . ALA A 1 227 ? 29.002 3.218 -23.272 1.00 84.31 227 ALA A CA 1
ATOM 1750 C C . ALA A 1 227 ? 28.937 2.823 -24.758 1.00 84.31 227 ALA A C 1
ATOM 1752 O O . ALA A 1 227 ? 29.876 3.100 -25.509 1.00 84.31 227 ALA A O 1
ATOM 1753 N N . GLU A 1 228 ? 27.820 2.247 -25.203 1.00 82.88 228 GLU A N 1
ATOM 1754 C CA . GLU A 1 228 ? 27.595 1.892 -26.607 1.00 82.88 228 GLU A CA 1
ATOM 1755 C C . GLU A 1 228 ? 27.559 3.133 -27.513 1.00 82.88 228 GLU A C 1
ATOM 1757 O O . GLU A 1 228 ? 28.260 3.191 -28.526 1.00 82.88 228 GLU A O 1
ATOM 1762 N N . VAL A 1 229 ? 26.845 4.189 -27.108 1.00 78.25 229 VAL A N 1
ATOM 1763 C CA . VAL A 1 229 ? 26.832 5.471 -27.835 1.00 78.25 229 VAL A CA 1
ATOM 1764 C C . VAL A 1 229 ? 28.237 6.070 -27.927 1.00 78.25 229 VAL A C 1
ATOM 1766 O O . VAL A 1 229 ? 28.613 6.611 -28.971 1.00 78.25 229 VAL A O 1
ATOM 1769 N N . LYS A 1 230 ? 29.038 5.975 -26.860 1.00 86.75 230 LYS A N 1
ATOM 1770 C CA . LYS A 1 230 ? 30.424 6.459 -26.856 1.00 86.75 230 LYS A CA 1
ATOM 1771 C C . LYS A 1 230 ? 31.299 5.685 -27.846 1.00 86.75 230 LYS A C 1
ATOM 1773 O O . LYS A 1 230 ? 32.063 6.314 -28.579 1.00 86.75 230 LYS A O 1
ATOM 1778 N N . LEU A 1 231 ? 31.155 4.361 -27.914 1.00 86.94 231 LEU A N 1
ATOM 1779 C CA . LEU A 1 231 ? 31.842 3.523 -28.901 1.00 86.94 231 LEU A CA 1
ATOM 1780 C C . LEU A 1 231 ? 31.437 3.894 -30.330 1.00 86.94 231 LEU A C 1
ATOM 1782 O O . LEU A 1 231 ? 32.305 4.139 -31.166 1.00 86.94 231 LEU A O 1
ATOM 1786 N N . LEU A 1 232 ? 30.134 4.016 -30.600 1.00 81.25 232 LEU A N 1
ATOM 1787 C CA . LEU A 1 232 ? 29.621 4.396 -31.918 1.00 81.25 232 LEU A CA 1
ATOM 1788 C C . LEU A 1 232 ? 30.127 5.774 -32.362 1.00 81.25 232 LEU A C 1
ATOM 1790 O O . LEU A 1 232 ? 30.504 5.937 -33.522 1.00 81.25 232 LEU A O 1
ATOM 1794 N N . ARG A 1 233 ? 30.193 6.756 -31.451 1.00 82.25 233 ARG A N 1
ATOM 1795 C CA . ARG A 1 233 ? 30.796 8.071 -31.738 1.00 82.25 233 ARG A CA 1
ATOM 1796 C C . ARG A 1 233 ? 32.279 7.954 -32.087 1.00 82.25 233 ARG A C 1
ATOM 1798 O O . ARG A 1 233 ? 32.713 8.602 -33.034 1.00 82.25 233 ARG A O 1
ATOM 1805 N N . GLY A 1 234 ? 33.028 7.116 -31.368 1.00 89.12 234 GLY A N 1
ATOM 1806 C CA . GLY A 1 234 ? 34.432 6.829 -31.671 1.00 89.12 234 GLY A CA 1
ATOM 1807 C C . GLY A 1 234 ? 34.617 6.225 -33.065 1.00 89.12 234 GLY A C 1
ATOM 1808 O O . GLY A 1 234 ? 35.406 6.738 -33.854 1.00 89.12 234 GLY A O 1
ATOM 1809 N N . PHE A 1 235 ? 33.830 5.204 -33.416 1.00 86.25 235 PHE A N 1
ATOM 1810 C CA . PHE A 1 235 ? 33.851 4.614 -34.760 1.00 86.25 235 PHE A CA 1
ATOM 1811 C C . PHE A 1 235 ? 33.521 5.631 -35.855 1.00 86.25 235 PHE A C 1
ATOM 1813 O O . PHE A 1 235 ? 34.136 5.618 -36.921 1.00 86.25 235 PHE A O 1
ATOM 1820 N N . LEU A 1 236 ? 32.555 6.518 -35.605 1.00 85.06 236 LEU A N 1
ATOM 1821 C CA . LEU A 1 236 ? 32.157 7.534 -36.574 1.00 85.06 236 LEU A CA 1
ATOM 1822 C C . LEU A 1 236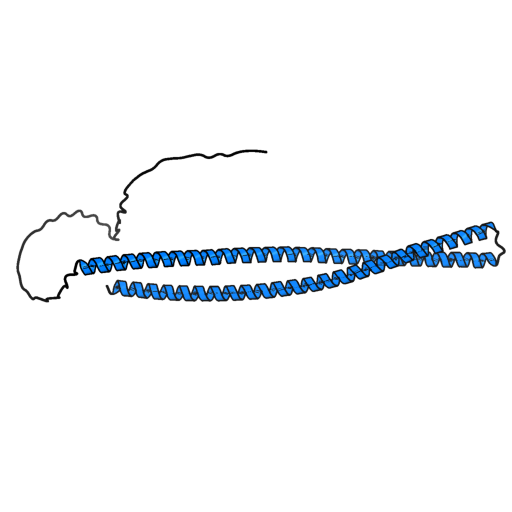 ? 33.266 8.569 -36.803 1.00 85.06 236 LEU A C 1
ATOM 1824 O O . LEU A 1 236 ? 33.490 8.950 -37.948 1.00 85.06 236 LEU A O 1
ATOM 1828 N N . ALA A 1 237 ? 33.977 8.968 -35.744 1.00 86.12 237 ALA A N 1
ATOM 1829 C CA . ALA A 1 237 ? 35.126 9.867 -35.839 1.00 86.12 237 ALA A CA 1
ATOM 1830 C C . ALA A 1 237 ? 36.262 9.243 -36.666 1.00 86.12 237 ALA A C 1
ATOM 1832 O O . ALA A 1 237 ? 36.714 9.851 -37.630 1.00 86.12 237 ALA A O 1
ATOM 1833 N N . VAL A 1 238 ? 36.633 7.988 -36.379 1.00 89.44 238 VAL A N 1
ATOM 1834 C CA . VAL A 1 238 ? 37.657 7.259 -37.154 1.00 89.44 238 VAL A CA 1
ATOM 1835 C C . VAL A 1 238 ? 37.253 7.130 -38.623 1.00 89.44 238 VAL A C 1
ATOM 1837 O O . VAL A 1 238 ? 38.072 7.315 -39.521 1.00 89.44 238 VAL A O 1
ATOM 1840 N N . LYS A 1 239 ? 35.973 6.847 -38.895 1.00 87.75 239 LYS A N 1
ATOM 1841 C CA . LYS A 1 239 ? 35.467 6.776 -40.268 1.00 87.75 239 LYS A CA 1
ATOM 1842 C C . LYS A 1 239 ? 35.570 8.128 -40.984 1.00 87.75 239 LYS A C 1
ATOM 1844 O O . LYS A 1 239 ? 35.984 8.159 -42.136 1.00 87.75 239 LYS A O 1
ATOM 1849 N N . GLN A 1 240 ? 35.217 9.226 -40.316 1.00 86.75 240 GLN A N 1
ATOM 1850 C CA . GLN A 1 240 ? 35.332 10.577 -40.876 1.00 86.75 240 GLN A CA 1
ATOM 1851 C C . GLN A 1 240 ? 36.789 10.969 -41.148 1.00 86.75 240 GLN A C 1
ATOM 1853 O O . GLN A 1 240 ? 37.070 11.559 -42.187 1.00 86.75 240 GLN A O 1
ATOM 1858 N N . GLU A 1 241 ? 37.718 10.609 -40.260 1.00 86.94 241 GLU A N 1
ATOM 1859 C CA . GLU A 1 241 ? 39.157 10.814 -40.467 1.00 86.94 241 GLU A CA 1
ATOM 1860 C C . GLU A 1 241 ? 39.673 10.021 -41.675 1.00 86.94 241 GLU A C 1
ATOM 1862 O O . GLU A 1 241 ? 40.393 10.568 -42.510 1.00 86.94 241 GLU A O 1
ATOM 1867 N N . ALA A 1 242 ? 39.253 8.761 -41.818 1.00 83.88 242 ALA A N 1
ATOM 1868 C CA . ALA A 1 242 ? 39.608 7.932 -42.968 1.00 83.88 242 ALA A CA 1
ATOM 1869 C C . ALA A 1 242 ? 39.033 8.483 -44.287 1.00 83.88 242 ALA A C 1
ATOM 1871 O O . ALA A 1 242 ? 39.737 8.525 -45.295 1.00 83.88 242 ALA A O 1
ATOM 1872 N N . GLU A 1 243 ? 37.777 8.944 -44.284 1.00 83.75 243 GLU A N 1
ATOM 1873 C CA . GLU A 1 243 ? 37.147 9.592 -45.444 1.00 83.75 243 GLU A CA 1
ATOM 1874 C C . GLU A 1 243 ? 37.863 10.901 -45.820 1.00 83.75 243 GLU A C 1
ATOM 1876 O O . GLU A 1 243 ? 38.113 11.145 -47.001 1.00 83.75 243 GLU A O 1
ATOM 1881 N N . ALA A 1 244 ? 38.246 11.720 -44.836 1.00 83.19 244 ALA A N 1
ATOM 1882 C CA . ALA A 1 244 ? 38.997 12.953 -45.067 1.00 83.19 244 ALA A CA 1
ATOM 1883 C C . ALA A 1 244 ? 40.404 12.682 -45.629 1.00 83.19 244 ALA A C 1
ATOM 1885 O O . ALA A 1 244 ? 40.836 13.368 -46.556 1.00 83.19 244 ALA A O 1
ATOM 1886 N N . ALA A 1 245 ? 41.101 11.663 -45.118 1.00 81.12 245 ALA A N 1
ATOM 1887 C CA . ALA A 1 245 ? 42.411 11.255 -45.622 1.00 81.12 245 ALA A CA 1
ATOM 1888 C C . ALA A 1 245 ? 42.335 10.723 -47.062 1.00 81.12 245 ALA A C 1
ATOM 1890 O O . ALA A 1 245 ? 43.166 11.082 -47.894 1.00 81.12 245 ALA A O 1
ATOM 1891 N N . ALA A 1 246 ? 41.316 9.918 -47.378 1.00 78.69 246 ALA A N 1
ATOM 1892 C CA . ALA A 1 246 ? 41.082 9.433 -48.736 1.00 78.69 246 ALA A CA 1
ATOM 1893 C C . ALA A 1 246 ? 40.765 10.580 -49.712 1.00 78.69 246 ALA A C 1
ATOM 1895 O O . ALA A 1 246 ? 41.278 10.585 -50.827 1.00 78.69 246 ALA A O 1
ATOM 1896 N N . ALA A 1 247 ? 39.974 11.572 -49.288 1.00 78.75 247 ALA A N 1
ATOM 1897 C CA . ALA A 1 247 ? 39.674 12.755 -50.095 1.00 78.75 247 ALA A CA 1
ATOM 1898 C C . ALA A 1 247 ? 40.897 13.661 -50.324 1.00 78.75 247 ALA A C 1
ATOM 1900 O O . ALA A 1 247 ? 40.974 14.306 -51.359 1.00 78.75 247 ALA A O 1
ATOM 1901 N N . ALA A 1 248 ? 41.841 13.720 -49.379 1.00 76.75 248 ALA A N 1
ATOM 1902 C CA . ALA A 1 248 ? 43.086 14.475 -49.535 1.00 76.75 248 ALA A CA 1
ATOM 1903 C C . ALA A 1 248 ? 44.123 13.766 -50.428 1.00 76.75 248 ALA A C 1
ATOM 1905 O O . ALA A 1 248 ? 45.021 14.419 -50.956 1.00 76.75 248 ALA A O 1
ATOM 1906 N N . ALA A 1 249 ? 44.028 12.440 -50.562 1.00 75.19 249 ALA A N 1
ATOM 1907 C CA . ALA A 1 249 ? 44.915 11.633 -51.397 1.00 75.19 249 ALA A CA 1
ATOM 1908 C C . ALA A 1 249 ? 44.467 11.537 -52.870 1.00 75.19 249 ALA A C 1
ATOM 1910 O O . ALA A 1 249 ? 45.262 11.108 -53.707 1.00 75.19 249 ALA A O 1
ATOM 1911 N N . ALA A 1 250 ? 43.213 11.893 -53.166 1.00 66.00 250 ALA A N 1
ATOM 1912 C CA . ALA A 1 250 ? 42.617 11.911 -54.503 1.00 66.00 250 ALA A CA 1
ATOM 1913 C C . ALA A 1 250 ? 42.758 13.289 -55.169 1.00 66.00 250 ALA A C 1
ATOM 1915 O O . ALA A 1 250 ? 42.962 13.313 -56.404 1.00 66.00 250 ALA A O 1
#

Secondary structure (DSSP, 8-state):
--------------------------SS-----------------------------HHHHHHHHHHHHHHHHHHHHHHHHHHHHHHHHHHHHHHHHHHHHHHHHHHHHHHHHHHHHHHHHHHHHHHHHHHHHHHHHHHHHHHHHHHHHHHHHTT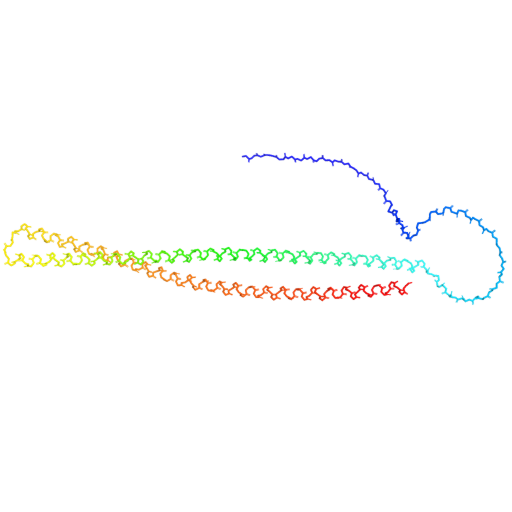---HHHHHHHHHHHHHHHHHHHHHHHHHHHHHHHHHHHHHHHHHHHHHHHHHHHHHHHHHHHHHHHHHHHHHHHHHHHHHHHHHHHHHHHHHHH-

pLDDT: mean 74.92, std 18.16, range [32.47, 92.56]

Foldseek 3Di:
DDDDDDDDDDDDDDDDDDPPPPPDDDPDDDDDPDPDDDDDDDDDDDDDPPPPPPPCDPVNVVVVVVVVVVVVVVVVVVVVVVVVVVVVVVVVVVVVVVVVVVLVVVLVVLVVVLVVLVVVLVVLVVVLVVLVVVLVVLVVVLVVLVVVLVVCVVVVHDPVVNVVSVVVNVVSVVVNVVSVVVSVVSVVVSVVSVVVSVVSVVVSVVSVVVVVVVVVVVVVVVVVVVVVVVVVVVVVVVVVVVVVVVVVVD

Sequence (250 aa):
NNNNISNSGGHGGISSNGGISIVRRNNNGDITNGNANANNNNNPTNPTSSVSRSAVTVAELNALQEAINRLREERAIAAQARQLEVQGLRSKCDELMQEKEAATRAATQYQRDLKQAREDTRVLTTDLRLAKEELESTRKELSSAQRVILEKLSTAPSAQEMTEAKTRIAALQEELKVKGAAAQKQQQLAHQYEKLAKELKRRQKELEQQKKAATNEYEMKIAASEAEVKLLRGFLAVKQEAEAAAAAAA